Protein AF-A0A9Q0WED5-F1 (afdb_monomer)

pLDDT: mean 79.1, std 16.27, range [39.19, 96.62]

Solvent-accessible surface area (backbone atoms only — not comparable to full-atom values): 14446 Å² total; per-residue (Å²): 139,84,86,84,78,85,81,80,80,81,77,79,72,83,76,78,78,75,74,82,75,76,44,32,44,90,96,46,68,43,58,35,61,92,29,60,38,43,42,53,31,16,41,97,43,70,85,35,12,76,43,80,90,35,45,40,49,65,46,58,92,47,97,88,57,38,44,29,27,81,47,92,84,20,44,46,71,45,62,39,72,93,81,31,35,38,31,27,36,36,60,60,61,47,79,40,62,47,99,87,69,48,76,75,48,74,45,83,65,82,87,81,73,50,98,86,46,49,50,44,74,36,80,86,77,46,77,95,81,79,89,63,71,74,34,79,42,73,52,72,59,98,89,52,73,48,70,52,76,35,53,75,90,78,62,71,67,86,81,49,85,78,85,69,83,78,45,91,93,79,47,68,54,66,42,79,44,42,31,31,54,37,77,42,86,43,49,35,71,64,40,65,72,38,71,93,75,46,61,49,16,38,58,28,44,66,40,59,48,94,94,42,101,69,14,18,44,55,39,46,37,94,92,36,49,73,35,15,57,39,78,74,19,17,90

Mean predicted aligned error: 11.07 Å

Radius of gyration: 24.69 Å; Cα contacts (8 Å, |Δi|>4): 399; chains: 1; bounding box: 100×43×59 Å

Structure (mmCIF, N/CA/C/O backbone):
data_AF-A0A9Q0WED5-F1
#
_entry.id   AF-A0A9Q0WED5-F1
#
loop_
_atom_site.group_PDB
_atom_site.id
_atom_site.type_symbol
_atom_site.label_atom_id
_atom_site.label_alt_id
_atom_site.label_comp_id
_atom_site.label_asym_id
_atom_site.label_entity_id
_atom_site.label_seq_id
_atom_site.pdbx_PDB_ins_code
_atom_site.Cartn_x
_atom_site.Cartn_y
_atom_site.Cartn_z
_atom_site.occupancy
_atom_site.B_iso_or_equiv
_atom_site.auth_seq_id
_atom_site.auth_comp_id
_atom_site.auth_asym_id
_atom_site.auth_atom_id
_atom_site.pdbx_PDB_model_num
ATOM 1 N N . MET A 1 1 ? -76.166 -0.497 -14.716 1.00 39.31 1 MET A N 1
ATOM 2 C CA . MET A 1 1 ? -74.873 -1.187 -14.541 1.00 39.31 1 MET A CA 1
ATOM 3 C C . MET A 1 1 ? -73.818 -0.109 -14.313 1.00 39.31 1 MET A C 1
ATOM 5 O O . MET A 1 1 ? -73.475 0.577 -15.261 1.00 39.31 1 MET A O 1
ATOM 9 N N . TRP A 1 2 ? -73.447 0.158 -13.058 1.00 39.59 2 TRP A N 1
ATOM 10 C CA . TRP A 1 2 ? -72.454 1.181 -12.690 1.00 39.59 2 TRP A CA 1
ATOM 11 C C . TRP A 1 2 ? -71.152 0.461 -12.327 1.00 39.59 2 TRP A C 1
ATOM 13 O O . TRP A 1 2 ? -71.163 -0.400 -11.451 1.00 39.59 2 TRP A O 1
ATOM 23 N N . VAL A 1 3 ? -70.060 0.767 -13.029 1.00 46.03 3 VAL A N 1
ATOM 24 C CA . VAL A 1 3 ? -68.726 0.206 -12.771 1.00 46.03 3 VAL A CA 1
ATOM 25 C C . VAL A 1 3 ? -67.972 1.197 -11.888 1.00 46.03 3 VAL A C 1
ATOM 27 O O . VAL A 1 3 ? -67.678 2.306 -12.325 1.00 46.03 3 VAL A O 1
ATOM 30 N N . PHE A 1 4 ? -67.682 0.817 -10.644 1.00 48.34 4 PHE A N 1
ATOM 31 C CA . PHE A 1 4 ? -66.772 1.559 -9.770 1.00 48.34 4 PHE A CA 1
ATOM 32 C C . PHE A 1 4 ? -65.336 1.088 -10.034 1.00 48.34 4 PHE A C 1
ATOM 34 O O . PHE A 1 4 ? -65.029 -0.087 -9.844 1.00 48.34 4 PHE A O 1
ATOM 41 N N . LEU A 1 5 ? -64.459 1.996 -10.472 1.00 46.81 5 LEU A N 1
ATOM 42 C CA . LEU A 1 5 ? -63.016 1.761 -10.571 1.00 46.81 5 LEU A CA 1
ATOM 43 C C . LEU A 1 5 ? -62.360 2.216 -9.250 1.00 46.81 5 LEU A C 1
ATOM 45 O O . LEU A 1 5 ? -62.555 3.374 -8.871 1.00 46.81 5 LEU A O 1
ATOM 49 N N . PRO A 1 6 ? -61.600 1.371 -8.528 1.00 53.56 6 PRO A N 1
ATOM 50 C CA . PRO A 1 6 ? -60.928 1.801 -7.311 1.00 53.56 6 PRO A CA 1
ATOM 51 C C . PRO A 1 6 ? -59.692 2.619 -7.693 1.00 53.56 6 PRO A C 1
ATOM 53 O O . PRO A 1 6 ? -58.772 2.130 -8.347 1.00 53.56 6 PRO A O 1
ATOM 56 N N . MET A 1 7 ? -59.680 3.889 -7.299 1.00 54.97 7 MET A N 1
ATOM 57 C CA . MET A 1 7 ? -58.542 4.782 -7.480 1.00 54.97 7 MET A CA 1
ATOM 58 C C . MET A 1 7 ? -57.455 4.380 -6.469 1.00 54.97 7 MET A C 1
ATOM 60 O O . MET A 1 7 ? -57.518 4.745 -5.297 1.00 54.97 7 MET A O 1
ATOM 64 N N . MET A 1 8 ? -56.493 3.559 -6.904 1.00 59.59 8 MET A N 1
ATOM 65 C CA . MET A 1 8 ? -55.298 3.228 -6.123 1.00 59.59 8 MET A CA 1
ATOM 66 C C . MET A 1 8 ? -54.487 4.509 -5.894 1.00 59.59 8 MET A C 1
ATOM 68 O O . MET A 1 8 ? -53.842 5.024 -6.806 1.00 59.59 8 MET A O 1
ATOM 72 N N . LEU A 1 9 ? -54.531 5.032 -4.669 1.00 55.31 9 LEU A N 1
ATOM 73 C CA . LEU A 1 9 ? -53.616 6.067 -4.202 1.00 55.31 9 LEU A CA 1
ATOM 74 C C . LEU A 1 9 ? -52.215 5.458 -4.082 1.00 55.31 9 LEU A C 1
ATOM 76 O O . LEU A 1 9 ? -51.921 4.734 -3.133 1.00 55.31 9 LEU A O 1
ATOM 80 N N . LEU A 1 10 ? -51.354 5.755 -5.056 1.00 53.84 10 LEU A N 1
ATOM 81 C CA . LEU A 1 10 ? -49.914 5.535 -4.954 1.00 53.84 10 LEU A CA 1
ATOM 82 C C . LEU A 1 10 ? -49.360 6.457 -3.863 1.00 53.84 10 LEU A C 1
ATOM 84 O O . LEU A 1 10 ? -49.077 7.631 -4.099 1.00 53.84 10 LEU A O 1
ATOM 88 N N . SER A 1 11 ? -49.226 5.928 -2.648 1.00 53.38 11 SER A N 1
ATOM 89 C CA . SER A 1 11 ? -48.479 6.585 -1.583 1.00 53.38 11 SER A CA 1
ATOM 90 C C . SER A 1 11 ? -46.993 6.559 -1.942 1.00 53.38 11 SER A C 1
ATOM 92 O O . SER A 1 11 ? -46.333 5.531 -1.796 1.00 53.38 11 SER A O 1
ATOM 94 N N . LEU A 1 12 ? -46.472 7.688 -2.420 1.00 57.19 12 LEU A N 1
ATOM 95 C CA . LEU A 1 12 ? -45.036 7.924 -2.544 1.00 57.19 12 LEU A CA 1
ATOM 96 C C . LEU A 1 12 ? -44.457 8.027 -1.132 1.00 57.19 12 LEU A C 1
ATOM 98 O O . LEU A 1 12 ? -44.625 9.041 -0.455 1.00 57.19 12 LEU A O 1
ATOM 102 N N . TRP A 1 13 ? -43.821 6.957 -0.660 1.00 43.88 13 TRP A N 1
ATOM 103 C CA . TRP A 1 13 ? -43.020 7.032 0.555 1.00 43.88 13 TRP A CA 1
ATOM 104 C C . TRP A 1 13 ? -41.772 7.864 0.247 1.00 43.88 13 TRP A C 1
ATOM 106 O O . TRP A 1 13 ? -41.146 7.638 -0.793 1.00 43.88 13 TRP A O 1
ATOM 116 N N . PRO A 1 14 ? -41.396 8.829 1.104 1.00 55.78 14 PRO A N 1
ATOM 117 C CA . PRO A 1 14 ? -40.131 9.518 0.939 1.00 55.78 14 PRO A CA 1
ATOM 118 C C . PRO A 1 14 ? -39.019 8.482 1.103 1.00 55.78 14 PRO A C 1
ATOM 120 O O . PRO A 1 14 ? -38.867 7.892 2.172 1.00 55.78 14 PRO A O 1
ATOM 123 N N . VAL A 1 15 ? -38.249 8.244 0.043 1.00 60.53 15 VAL A N 1
ATOM 124 C CA . VAL A 1 15 ? -36.980 7.530 0.170 1.00 60.53 15 VAL A CA 1
ATOM 125 C C . VAL A 1 15 ? -36.040 8.494 0.882 1.00 60.53 15 VAL A C 1
ATOM 127 O O . VAL A 1 15 ? -35.709 9.550 0.341 1.00 60.53 15 VAL A O 1
ATOM 130 N N . ALA A 1 16 ? -35.671 8.182 2.123 1.00 60.19 16 ALA A N 1
ATOM 131 C CA . ALA A 1 16 ? -34.619 8.915 2.808 1.00 60.19 16 ALA A CA 1
ATOM 132 C C . ALA A 1 16 ? -33.333 8.761 1.985 1.00 60.19 16 ALA A C 1
ATOM 134 O O . ALA A 1 16 ? -32.884 7.643 1.739 1.00 60.19 16 ALA A O 1
ATOM 135 N N . ALA A 1 17 ? -32.762 9.874 1.528 1.00 53.38 17 ALA A N 1
ATOM 136 C CA . ALA A 1 17 ? -31.426 9.858 0.955 1.00 53.38 17 ALA A CA 1
ATOM 137 C C . ALA A 1 17 ? -30.453 9.457 2.073 1.00 53.38 17 ALA A C 1
ATOM 139 O O . ALA A 1 17 ? -30.346 10.177 3.068 1.00 53.38 17 ALA A O 1
ATOM 140 N N . SER A 1 18 ? -29.77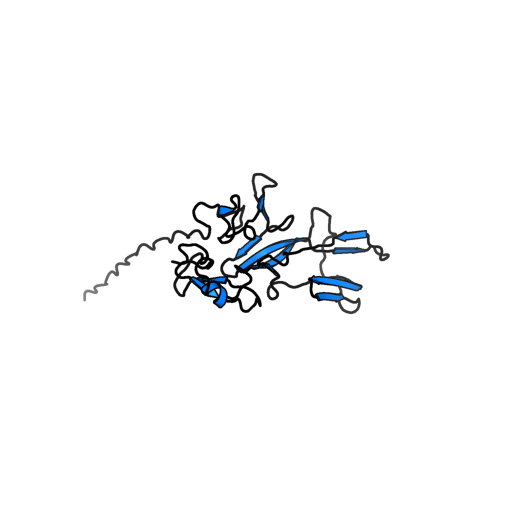8 8.310 1.947 1.00 49.31 18 SER A N 1
ATOM 141 C CA . SER A 1 18 ? -28.703 7.971 2.875 1.00 49.31 18 SER A CA 1
ATOM 142 C C . SER A 1 18 ? -27.574 8.970 2.648 1.00 49.31 18 SER A C 1
ATOM 144 O O . SER A 1 18 ? -27.002 9.052 1.561 1.00 49.31 18 SER A O 1
ATOM 146 N N . THR A 1 19 ? -27.263 9.780 3.657 1.00 49.34 19 THR A N 1
ATOM 147 C CA . THR A 1 19 ? -26.017 10.544 3.651 1.00 49.34 19 THR A CA 1
ATOM 148 C C . THR A 1 19 ? -24.882 9.531 3.574 1.00 49.34 19 THR A C 1
ATOM 150 O O . THR A 1 19 ? -24.766 8.700 4.474 1.00 49.34 19 THR A O 1
ATOM 153 N N . ALA A 1 20 ? -24.098 9.559 2.493 1.00 58.09 20 ALA A N 1
ATOM 154 C CA . ALA A 1 20 ? -22.904 8.731 2.379 1.00 58.09 20 ALA A CA 1
ATOM 155 C C . ALA A 1 20 ? -22.042 8.981 3.621 1.00 58.09 20 ALA A C 1
ATOM 157 O O . ALA A 1 20 ? -21.688 10.125 3.919 1.00 58.09 20 ALA A O 1
ATOM 158 N N . ARG A 1 21 ? -21.814 7.926 4.401 1.00 66.88 21 ARG A N 1
ATOM 159 C CA . ARG A 1 21 ? -21.026 8.012 5.620 1.00 66.88 21 ARG A CA 1
ATOM 160 C C . ARG A 1 21 ? -19.564 8.160 5.223 1.00 66.88 21 ARG A C 1
ATOM 162 O O . ARG A 1 21 ? -19.106 7.487 4.310 1.00 66.88 21 ARG A O 1
ATOM 169 N N . SER A 1 22 ? -18.857 9.049 5.906 1.00 80.12 22 SER A N 1
ATOM 170 C CA . SER A 1 22 ? -17.410 9.131 5.773 1.00 80.12 22 SER A CA 1
ATOM 171 C C . SER A 1 22 ? -16.754 7.872 6.328 1.00 80.12 22 SER A C 1
ATOM 173 O O . SER A 1 22 ? -17.036 7.475 7.462 1.00 80.12 22 SER A O 1
ATOM 175 N N . ASP A 1 23 ? -15.854 7.293 5.539 1.00 89.75 23 ASP A N 1
ATOM 176 C CA . ASP A 1 23 ? -14.979 6.202 5.965 1.00 89.75 23 ASP A CA 1
ATOM 177 C C . ASP A 1 23 ? -13.652 6.717 6.544 1.00 89.75 23 ASP A C 1
ATOM 179 O O . ASP A 1 23 ? -12.788 5.924 6.917 1.00 89.75 23 ASP A O 1
ATOM 183 N N . ALA A 1 24 ? -13.454 8.033 6.632 1.00 93.94 24 ALA A N 1
ATOM 184 C CA . ALA A 1 24 ? -12.292 8.623 7.282 1.00 93.94 24 ALA A CA 1
ATOM 185 C C . ALA A 1 24 ? -12.515 8.773 8.794 1.00 93.94 24 ALA A C 1
ATOM 187 O O . ALA A 1 24 ? -13.636 8.754 9.310 1.00 93.94 24 ALA A O 1
ATOM 188 N N . LYS A 1 25 ? -11.424 8.969 9.538 1.00 94.50 25 LYS A N 1
ATOM 189 C CA . LYS A 1 25 ? -11.508 9.302 10.963 1.00 94.50 25 LYS A CA 1
ATOM 190 C C . LYS A 1 25 ? -12.219 10.659 11.141 1.00 94.50 25 LYS A C 1
ATOM 192 O O .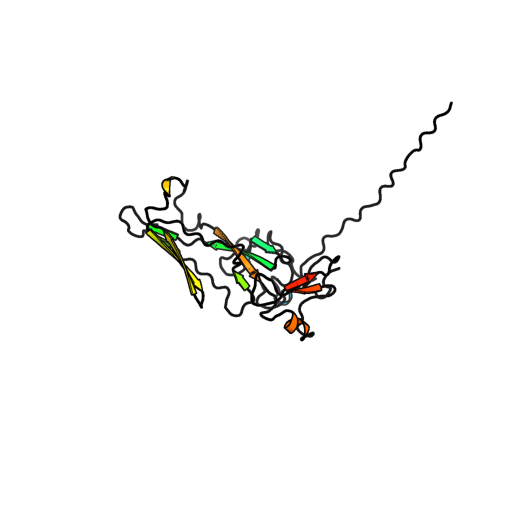 LYS A 1 25 ? -11.855 11.613 10.456 1.00 94.50 25 LYS A O 1
ATOM 197 N N . PRO A 1 26 ? -13.202 10.796 12.055 1.00 93.38 26 PRO A N 1
ATOM 198 C CA . PRO A 1 26 ? -13.929 12.053 12.231 1.00 93.38 26 PRO A CA 1
ATOM 199 C C . PRO A 1 26 ? -13.002 13.251 12.474 1.00 93.38 26 PRO A C 1
ATOM 201 O O . PRO A 1 26 ? -12.127 13.196 13.339 1.00 93.38 26 PRO A O 1
ATOM 204 N N . GLY A 1 27 ? -13.216 14.331 11.718 1.00 93.88 27 GLY A N 1
ATOM 205 C CA . GLY A 1 27 ? -12.390 15.543 11.764 1.00 93.88 27 GLY A CA 1
ATOM 206 C C . GLY A 1 27 ? -11.125 15.497 10.899 1.00 93.88 27 GLY A C 1
ATOM 207 O O . GLY A 1 27 ? -10.402 16.486 10.861 1.00 93.88 27 GLY A O 1
ATOM 208 N N . CYS A 1 28 ? -10.867 14.392 10.198 1.00 95.38 28 CYS A N 1
ATOM 209 C CA . CYS A 1 28 ? -9.724 14.240 9.304 1.00 95.38 28 CYS A CA 1
ATOM 210 C C . CYS A 1 28 ? -10.100 14.463 7.840 1.00 95.38 28 CYS A C 1
ATOM 212 O O . CYS A 1 28 ? -11.249 14.294 7.437 1.00 95.38 28 CYS A O 1
ATOM 214 N N . GLN A 1 29 ? -9.105 14.821 7.029 1.00 93.62 29 GLN A N 1
ATOM 215 C CA . GLN A 1 29 ? -9.299 14.970 5.595 1.00 93.62 29 GLN A CA 1
ATOM 216 C C . GLN A 1 29 ? -9.475 13.605 4.921 1.00 93.62 29 GLN A C 1
ATOM 218 O O . GLN A 1 29 ? -8.650 12.709 5.073 1.00 93.62 29 GLN A O 1
ATOM 223 N N . GLU A 1 30 ? -10.542 13.482 4.137 1.00 93.62 30 GLU A N 1
ATOM 224 C CA . GLU A 1 30 ? -10.996 12.205 3.566 1.00 93.62 30 GLU A CA 1
ATOM 225 C C . GLU A 1 30 ? -10.505 11.978 2.137 1.00 93.62 30 GLU A C 1
ATOM 227 O O . GLU A 1 30 ? -10.737 10.918 1.562 1.00 93.62 30 GLU A O 1
ATOM 232 N N . LYS A 1 31 ? -9.891 12.992 1.518 1.00 93.81 31 LYS A N 1
ATOM 233 C CA . LYS A 1 31 ? -9.443 12.940 0.125 1.00 93.81 31 LYS A CA 1
ATOM 234 C C . LYS A 1 31 ? -8.125 13.658 -0.081 1.00 93.81 31 LYS A C 1
ATOM 236 O O . LYS A 1 31 ? -7.874 14.702 0.515 1.00 93.81 31 LYS A O 1
ATOM 241 N N . CYS A 1 32 ? -7.332 13.140 -1.003 1.00 93.50 32 CYS A N 1
ATOM 242 C CA . CYS A 1 32 ? -6.196 13.837 -1.584 1.00 93.50 32 CYS A CA 1
ATOM 243 C C . CYS A 1 32 ? -6.370 13.813 -3.103 1.00 93.50 32 CYS A C 1
ATOM 245 O O . CYS A 1 32 ? -6.351 12.748 -3.723 1.00 93.50 32 CYS A O 1
ATOM 247 N N . GLY A 1 33 ? -6.653 14.978 -3.687 1.00 91.06 33 GLY A N 1
ATOM 248 C CA . GLY A 1 33 ? -7.051 15.078 -5.088 1.00 91.06 33 GLY A CA 1
ATOM 249 C C . GLY A 1 33 ? -8.325 14.270 -5.345 1.00 91.06 33 GLY A C 1
ATOM 250 O O . GLY A 1 33 ? -9.359 14.503 -4.717 1.00 91.06 33 GLY A O 1
ATOM 251 N N . ASN A 1 34 ? -8.233 13.288 -6.240 1.00 90.81 34 ASN A N 1
ATOM 252 C CA . ASN A 1 34 ? -9.358 12.425 -6.617 1.00 90.81 34 ASN A CA 1
ATOM 253 C C . ASN A 1 34 ? -9.431 11.115 -5.818 1.00 90.81 34 ASN A C 1
ATOM 255 O O . ASN A 1 34 ? -10.354 10.326 -6.025 1.00 90.81 34 ASN A O 1
ATOM 259 N N . VAL A 1 35 ? -8.481 10.874 -4.915 1.00 93.31 35 VAL A N 1
ATOM 260 C CA . VAL A 1 35 ? -8.368 9.612 -4.180 1.00 93.31 35 VAL A CA 1
ATOM 261 C C . VAL A 1 35 ? -8.999 9.762 -2.806 1.00 93.31 35 VAL A C 1
ATOM 263 O O . VAL A 1 35 ? -8.704 10.715 -2.083 1.00 93.31 35 VAL A O 1
ATOM 266 N N . SER A 1 36 ? -9.869 8.817 -2.451 1.00 95.44 36 SER A N 1
ATOM 267 C CA . SER A 1 36 ? -10.447 8.736 -1.107 1.00 95.44 36 SER A CA 1
ATOM 268 C C . SER A 1 36 ? -9.469 8.050 -0.155 1.00 95.44 36 SER A C 1
ATOM 270 O O . SER A 1 36 ? -8.842 7.057 -0.516 1.00 95.44 36 SER A O 1
ATOM 272 N N . VAL A 1 37 ? -9.343 8.594 1.052 1.00 96.56 37 VAL A N 1
ATOM 273 C CA . VAL A 1 37 ? -8.429 8.157 2.109 1.00 96.56 37 VAL A CA 1
ATOM 274 C C . VAL A 1 37 ? -9.268 7.682 3.301 1.00 96.56 37 VAL A C 1
ATOM 276 O O . VAL A 1 37 ? -9.599 8.484 4.177 1.00 96.56 37 VAL A O 1
ATOM 279 N N . PRO A 1 38 ? -9.674 6.399 3.322 1.00 96.06 38 PRO A N 1
ATOM 280 C CA . PRO A 1 38 ? -10.388 5.827 4.455 1.00 96.06 38 PRO A CA 1
ATOM 281 C C . PRO A 1 38 ? -9.426 5.537 5.613 1.00 96.06 38 PRO A C 1
ATOM 283 O O . PRO A 1 38 ? -8.247 5.241 5.406 1.00 96.06 38 PRO A O 1
ATOM 286 N N . TYR A 1 39 ? -9.939 5.532 6.841 1.00 95.75 39 TYR A N 1
ATOM 287 C CA . TYR A 1 39 ? -9.206 4.974 7.979 1.00 95.75 39 TYR A CA 1
ATOM 288 C C . TYR A 1 39 ? -8.953 3.465 7.721 1.00 95.75 39 TYR A C 1
ATOM 290 O O . TYR A 1 39 ? -9.829 2.809 7.162 1.00 95.75 39 TYR A O 1
ATOM 298 N N . PRO A 1 40 ? -7.789 2.865 8.033 1.00 95.50 40 PRO A N 1
ATOM 299 C CA . PRO A 1 40 ? -6.732 3.311 8.943 1.00 95.50 40 PRO A CA 1
ATOM 300 C C . PRO A 1 40 ? -5.740 4.321 8.361 1.00 95.50 40 PRO A C 1
ATOM 302 O O . PRO A 1 40 ? -4.869 4.788 9.101 1.00 95.50 40 PRO A O 1
ATOM 305 N N . PHE A 1 41 ? -5.847 4.657 7.074 1.00 96.62 41 PHE A N 1
ATOM 306 C CA . PHE A 1 41 ? -4.979 5.646 6.447 1.00 96.62 41 PHE A CA 1
ATOM 307 C C . PHE A 1 41 ? -5.325 7.061 6.901 1.00 96.62 41 PHE A C 1
ATOM 309 O O . PHE A 1 41 ? -6.469 7.382 7.224 1.00 96.62 41 PHE A O 1
ATOM 316 N N . GLY A 1 42 ? -4.310 7.918 6.919 1.00 95.88 42 GLY A N 1
ATOM 317 C CA . GLY A 1 42 ? -4.464 9.329 7.241 1.00 95.88 42 GLY A CA 1
ATOM 318 C C . GLY A 1 42 ? -3.443 10.181 6.507 1.00 95.88 42 GLY A C 1
ATOM 319 O O . GLY A 1 42 ? -2.367 9.710 6.150 1.00 95.88 42 GLY A O 1
ATOM 320 N N . ILE A 1 43 ? -3.796 11.443 6.288 1.00 95.62 43 ILE A N 1
ATOM 321 C CA . ILE A 1 43 ? -2.965 12.455 5.629 1.00 95.62 43 ILE A CA 1
ATOM 322 C C . ILE A 1 43 ? -2.959 13.734 6.464 1.00 95.62 43 ILE A C 1
ATOM 324 O O . ILE A 1 43 ? -3.857 13.939 7.281 1.00 95.62 43 ILE A O 1
ATOM 328 N N . LEU A 1 44 ? -1.978 14.605 6.210 1.00 92.56 44 LEU A N 1
ATOM 329 C C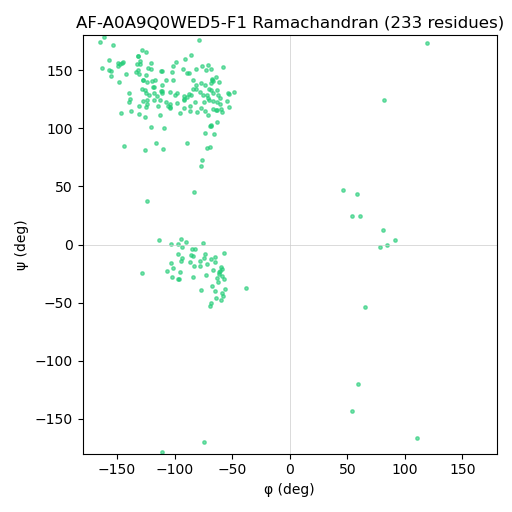A . LEU A 1 44 ? -1.775 15.925 6.833 1.00 92.56 44 LEU A CA 1
ATOM 330 C C . LEU A 1 44 ? -1.446 15.887 8.332 1.00 92.56 44 LEU A C 1
ATOM 332 O O . LEU A 1 44 ? -0.419 16.421 8.744 1.00 92.56 44 LEU A O 1
ATOM 336 N N . GLU A 1 45 ? -2.270 15.225 9.139 1.00 94.75 45 GLU A N 1
ATOM 337 C CA . GLU A 1 45 ? -2.073 15.061 10.574 1.00 94.75 45 GLU A CA 1
ATOM 338 C C . GLU A 1 45 ? -1.784 13.593 10.920 1.00 94.75 45 GLU A C 1
ATOM 340 O O . GLU A 1 45 ? -2.616 12.727 10.640 1.00 94.75 45 GLU A O 1
ATOM 345 N N . PRO A 1 46 ? -0.666 13.274 11.601 1.00 94.44 46 PRO A N 1
ATOM 346 C CA . PRO A 1 46 ? -0.351 11.896 11.990 1.00 94.44 46 PRO A CA 1
ATOM 347 C C . PRO A 1 46 ? -1.443 11.231 12.838 1.00 94.44 46 PRO A C 1
ATOM 349 O O . PRO A 1 46 ? -1.663 10.030 12.743 1.00 94.44 46 PRO A O 1
ATOM 352 N N . SER A 1 47 ? -2.189 12.021 13.623 1.00 95.50 47 SER A N 1
ATOM 353 C CA . SER A 1 47 ? -3.296 11.521 14.449 1.00 95.50 47 SER A CA 1
ATOM 354 C C . SER A 1 47 ? -4.505 11.026 13.639 1.00 95.50 47 SER A C 1
ATOM 356 O O . SER A 1 47 ? -5.408 10.398 14.202 1.00 95.50 47 SER A O 1
ATOM 358 N N . CYS A 1 48 ? -4.552 11.325 12.338 1.00 96.31 48 CYS A N 1
ATOM 359 C CA . CYS A 1 48 ? -5.587 10.858 11.423 1.00 96.31 48 CYS A CA 1
ATOM 360 C C . CYS A 1 48 ? -5.326 9.453 10.886 1.00 96.31 48 CYS A C 1
ATOM 362 O O . CYS A 1 48 ? -6.269 8.807 10.438 1.00 96.31 48 CYS A O 1
ATOM 364 N N . ALA A 1 49 ? -4.088 8.969 10.971 1.00 96.06 49 ALA A N 1
ATOM 365 C CA . ALA A 1 49 ? -3.746 7.589 10.668 1.00 96.06 49 ALA A CA 1
ATOM 366 C C . ALA A 1 49 ? -3.828 6.723 11.933 1.00 96.06 49 ALA A C 1
ATOM 368 O O . ALA A 1 49 ? -3.768 7.213 13.062 1.00 96.06 49 ALA A O 1
ATOM 369 N N . MET A 1 50 ? -3.963 5.412 11.754 1.00 93.94 50 MET A N 1
ATOM 370 C CA . MET A 1 50 ? -3.908 4.452 12.859 1.00 93.94 50 MET A CA 1
ATOM 371 C C . MET A 1 50 ? -2.528 4.420 13.525 1.00 93.94 50 MET A C 1
ATOM 373 O O . MET A 1 50 ? -2.428 4.321 14.746 1.00 93.94 50 MET A O 1
ATOM 377 N N . ASN A 1 51 ? -1.474 4.500 12.718 1.00 92.50 51 ASN A N 1
ATOM 378 C CA . ASN A 1 51 ? -0.081 4.590 13.138 1.00 92.50 51 ASN A CA 1
ATOM 379 C C . ASN A 1 51 ? 0.768 5.133 11.973 1.00 92.50 51 ASN A C 1
ATOM 381 O O . ASN A 1 51 ? 0.258 5.345 10.869 1.00 92.50 51 ASN A O 1
ATOM 385 N N . ASP A 1 52 ? 2.069 5.305 12.205 1.00 92.12 52 ASP A N 1
ATOM 386 C CA . ASP A 1 52 ? 3.003 5.881 11.230 1.00 92.12 52 ASP A CA 1
ATOM 387 C C . ASP A 1 52 ? 3.113 5.088 9.913 1.00 92.12 52 ASP A C 1
ATOM 389 O O . ASP A 1 52 ? 3.482 5.663 8.892 1.00 92.12 52 ASP A O 1
ATOM 393 N N . TYR A 1 53 ? 2.780 3.790 9.887 1.00 91.38 53 TYR A N 1
ATOM 394 C CA . TYR A 1 53 ? 2.785 3.004 8.645 1.00 91.38 53 TYR A CA 1
ATOM 395 C C . TYR A 1 53 ? 1.619 3.352 7.718 1.00 91.38 53 TYR A C 1
ATOM 397 O O . TYR A 1 53 ? 1.742 3.186 6.508 1.00 91.38 53 TYR A O 1
ATOM 405 N N . PHE A 1 54 ? 0.509 3.835 8.277 1.00 94.38 54 PHE A N 1
ATOM 406 C CA . PHE A 1 54 ? -0.691 4.230 7.539 1.00 94.38 54 PHE A CA 1
ATOM 407 C C . PHE A 1 54 ? -0.756 5.740 7.266 1.00 94.38 54 PHE A C 1
ATOM 409 O O . PHE A 1 54 ? -1.715 6.222 6.660 1.00 94.38 54 PHE A O 1
ATOM 416 N N . PHE A 1 55 ? 0.248 6.500 7.709 1.00 94.94 55 PHE A N 1
ATOM 417 C CA . PHE A 1 55 ? 0.342 7.922 7.418 1.00 94.94 55 PHE A CA 1
ATOM 418 C C . PHE A 1 55 ? 0.919 8.139 6.016 1.00 94.94 55 PHE A C 1
ATOM 420 O O . PHE A 1 55 ? 2.074 7.814 5.740 1.00 94.94 55 PHE A O 1
ATOM 427 N N . LEU A 1 56 ? 0.093 8.677 5.123 1.00 94.75 56 LEU A N 1
ATOM 428 C CA . LEU A 1 56 ? 0.417 8.898 3.719 1.00 94.75 56 LEU A CA 1
ATOM 429 C C . LEU A 1 56 ? 0.771 10.361 3.466 1.00 94.75 56 LEU A C 1
ATOM 431 O O . LEU A 1 56 ? 0.298 11.273 4.151 1.00 94.75 56 LEU A O 1
ATOM 435 N N . ASN A 1 57 ? 1.578 10.594 2.434 1.00 92.94 57 ASN A N 1
ATOM 436 C CA . ASN A 1 57 ? 1.908 11.947 2.018 1.00 92.94 57 ASN A CA 1
ATOM 437 C C . ASN A 1 57 ? 0.920 12.415 0.947 1.00 92.94 57 ASN A C 1
ATOM 439 O O . ASN A 1 57 ? 0.771 11.769 -0.085 1.00 92.94 57 ASN A O 1
ATOM 443 N N . CYS A 1 58 ? 0.273 13.549 1.186 1.00 92.75 58 CYS A N 1
ATOM 444 C CA . CYS A 1 58 ? -0.523 14.250 0.190 1.00 92.75 58 CYS A CA 1
ATOM 445 C C . CYS A 1 58 ? 0.249 15.516 -0.181 1.00 92.75 58 CYS A C 1
ATOM 447 O O . CYS A 1 58 ? 0.258 16.472 0.595 1.00 92.75 58 CYS A O 1
ATOM 449 N N . ASN A 1 59 ? 0.953 15.495 -1.314 1.00 83.12 59 ASN A N 1
ATOM 450 C CA . ASN A 1 59 ? 1.835 16.588 -1.719 1.00 83.12 59 ASN A CA 1
ATOM 451 C C . ASN A 1 59 ? 1.353 17.227 -3.025 1.00 83.12 59 ASN A C 1
ATOM 453 O O . ASN A 1 59 ? 0.909 16.537 -3.939 1.00 83.12 59 ASN A O 1
ATOM 457 N N . SER A 1 60 ? 1.466 18.549 -3.119 1.00 69.00 60 SER A N 1
ATOM 458 C CA . SER A 1 60 ? 1.119 19.322 -4.313 1.00 69.00 60 SER A CA 1
ATOM 459 C C . SER A 1 60 ? 2.400 19.732 -5.030 1.00 69.00 60 SER A C 1
ATOM 461 O O . SER A 1 60 ? 3.199 20.485 -4.477 1.00 69.00 60 SER A O 1
ATOM 463 N N . THR A 1 61 ? 2.603 19.270 -6.262 1.00 60.91 61 THR A N 1
ATOM 464 C CA . THR A 1 61 ? 3.609 19.845 -7.177 1.00 60.91 61 THR A CA 1
ATOM 465 C C . THR A 1 61 ? 3.062 21.068 -7.920 1.00 60.91 61 THR A C 1
ATOM 467 O O . THR A 1 61 ? 3.820 21.991 -8.197 1.00 60.91 61 THR A O 1
ATOM 470 N N . ASP A 1 62 ? 1.743 21.120 -8.132 1.00 64.12 62 ASP A N 1
ATOM 471 C CA . ASP A 1 62 ? 0.963 22.296 -8.526 1.00 64.12 62 ASP A CA 1
ATOM 472 C C . ASP A 1 62 ? -0.180 22.469 -7.515 1.00 64.12 62 ASP A C 1
ATOM 474 O O . ASP A 1 62 ? -0.877 21.500 -7.212 1.00 64.12 62 ASP A O 1
ATOM 478 N N . GLU A 1 63 ? -0.424 23.679 -6.996 1.00 58.44 63 GLU A N 1
ATOM 479 C CA . GLU A 1 63 ? -1.454 23.971 -5.965 1.00 58.44 63 GLU A CA 1
ATOM 480 C C . GLU A 1 63 ? -2.897 23.571 -6.360 1.00 58.44 63 GLU A C 1
ATOM 482 O O . GLU A 1 63 ? -3.814 23.642 -5.545 1.00 58.44 63 GLU A O 1
ATOM 487 N N . SER A 1 64 ? -3.120 23.148 -7.609 1.00 65.81 64 SER A N 1
ATOM 488 C CA . SER A 1 64 ? -4.437 22.799 -8.151 1.00 65.81 64 SER A CA 1
ATOM 489 C C . SER A 1 64 ? -4.789 21.307 -8.088 1.00 65.81 64 SER A C 1
ATOM 491 O O . SER A 1 64 ? -5.974 20.982 -8.095 1.00 65.81 64 SER A O 1
ATOM 493 N N . HIS A 1 65 ? -3.805 20.403 -8.019 1.00 74.50 65 HIS A N 1
ATOM 494 C CA . HIS A 1 65 ? -4.043 18.954 -8.074 1.00 74.50 65 HIS A CA 1
ATOM 495 C C . HIS A 1 65 ? -3.061 18.212 -7.155 1.00 74.50 65 HIS A C 1
ATOM 497 O O . HIS A 1 65 ? -2.007 17.772 -7.614 1.00 74.50 65 HIS A O 1
ATOM 503 N N . PRO A 1 66 ? -3.371 18.086 -5.852 1.00 86.88 66 PRO A N 1
ATOM 504 C CA . PRO A 1 66 ? -2.521 17.342 -4.936 1.00 86.88 66 PRO A CA 1
ATOM 505 C C . PRO A 1 66 ? -2.532 15.848 -5.276 1.00 86.88 66 PRO A C 1
ATOM 507 O O . PRO A 1 66 ? -3.572 15.284 -5.629 1.00 86.88 66 PRO A O 1
ATOM 510 N N . GLU A 1 67 ? -1.373 15.215 -5.132 1.00 89.75 67 GLU A N 1
ATOM 511 C CA . GLU A 1 67 ? -1.158 13.802 -5.417 1.00 89.75 67 GLU A CA 1
ATOM 512 C C . GLU A 1 67 ? -0.914 13.033 -4.114 1.00 89.75 67 GLU A C 1
ATOM 514 O O . GLU A 1 67 ? -0.137 13.450 -3.246 1.00 89.75 67 GLU A O 1
ATOM 519 N N . LEU A 1 68 ? -1.612 11.907 -3.967 1.00 94.00 68 LEU A N 1
ATOM 520 C CA . LEU A 1 68 ? -1.444 11.009 -2.834 1.00 94.00 68 LEU A CA 1
ATOM 521 C C . LEU A 1 68 ? -0.295 10.051 -3.125 1.00 94.00 68 LEU A C 1
ATOM 523 O O . LEU A 1 68 ? -0.297 9.393 -4.159 1.00 94.00 68 LEU A O 1
ATOM 527 N N . LEU A 1 69 ? 0.662 9.937 -2.212 1.00 92.00 69 LEU A N 1
ATOM 528 C CA . LEU A 1 69 ? 1.883 9.163 -2.410 1.00 92.00 69 LEU A CA 1
ATOM 529 C C . LEU A 1 69 ? 2.023 8.091 -1.326 1.00 92.00 69 LEU A C 1
ATOM 531 O O . LEU A 1 69 ? 1.981 8.390 -0.129 1.00 92.00 69 LEU A O 1
ATOM 535 N N . PHE A 1 70 ? 2.254 6.848 -1.751 1.00 90.94 70 PHE A N 1
ATOM 536 C CA . PHE A 1 70 ? 2.602 5.736 -0.857 1.00 90.94 70 PHE A CA 1
ATOM 537 C C . PHE A 1 70 ? 4.069 5.818 -0.418 1.00 90.94 70 PHE A C 1
ATOM 539 O O . PHE A 1 70 ? 4.430 5.552 0.728 1.00 90.94 70 PHE A O 1
ATOM 546 N N . ALA A 1 71 ? 4.924 6.214 -1.356 1.00 86.81 71 ALA A N 1
ATOM 547 C CA . ALA A 1 71 ? 6.346 6.470 -1.189 1.00 86.81 71 ALA A CA 1
ATOM 548 C C . ALA A 1 71 ? 6.785 7.495 -2.257 1.00 86.81 71 ALA A C 1
ATOM 550 O O . ALA A 1 71 ? 5.993 7.816 -3.151 1.00 86.81 71 ALA A O 1
ATOM 551 N N . PRO A 1 72 ? 8.020 8.029 -2.206 1.00 83.75 72 PRO A N 1
ATOM 552 C CA . PRO A 1 72 ? 8.524 8.893 -3.271 1.00 83.75 72 PRO A CA 1
ATOM 553 C C . PRO A 1 72 ? 8.388 8.220 -4.646 1.00 83.75 72 PRO A C 1
ATOM 555 O O . PRO A 1 72 ? 8.812 7.077 -4.808 1.00 83.75 72 PRO A O 1
ATOM 558 N N . ASN A 1 73 ? 7.803 8.930 -5.616 1.00 80.88 73 ASN A N 1
ATOM 559 C CA . ASN A 1 73 ? 7.509 8.448 -6.977 1.00 80.88 73 ASN A CA 1
ATOM 560 C C . ASN A 1 73 ? 6.552 7.240 -7.054 1.00 80.88 73 ASN A C 1
ATOM 562 O O . ASN A 1 73 ? 6.597 6.490 -8.024 1.00 80.88 73 ASN A O 1
ATOM 566 N N . MET A 1 74 ? 5.702 7.034 -6.043 1.00 87.50 74 MET A N 1
ATOM 567 C CA . MET A 1 74 ? 4.665 5.996 -6.058 1.00 87.50 74 MET A CA 1
ATOM 568 C C . MET A 1 74 ? 3.295 6.615 -5.778 1.00 87.50 74 MET A C 1
ATOM 570 O O . MET A 1 74 ? 2.843 6.607 -4.623 1.00 87.50 74 MET A O 1
ATOM 574 N N . PRO A 1 75 ? 2.654 7.203 -6.800 1.00 90.75 75 PRO A N 1
ATOM 575 C CA . PRO A 1 75 ? 1.334 7.779 -6.642 1.00 90.75 75 PRO A CA 1
ATOM 576 C C . PRO A 1 75 ? 0.292 6.700 -6.400 1.00 90.75 75 PRO A C 1
ATOM 578 O O . PRO A 1 75 ? 0.321 5.634 -7.008 1.00 90.75 75 PRO A O 1
ATOM 581 N N . ILE A 1 76 ? -0.633 6.974 -5.492 1.00 93.69 76 ILE A N 1
ATOM 582 C CA . ILE A 1 76 ? -1.750 6.092 -5.186 1.00 93.69 76 ILE A CA 1
ATOM 583 C C . ILE A 1 76 ? -2.898 6.457 -6.112 1.00 93.69 76 ILE A C 1
ATOM 585 O O . ILE A 1 76 ? -3.319 7.610 -6.150 1.00 93.69 76 ILE A O 1
ATOM 589 N N . SER A 1 77 ? -3.435 5.470 -6.823 1.00 93.12 77 SER A N 1
ATOM 590 C CA . SER A 1 77 ? -4.623 5.637 -7.666 1.00 93.12 77 SER A CA 1
ATOM 591 C C . SER A 1 77 ? -5.900 5.187 -6.954 1.00 93.12 77 SER A C 1
ATOM 593 O O . SER A 1 77 ? -6.977 5.736 -7.197 1.00 93.12 77 SER A O 1
ATOM 595 N N . ASN A 1 78 ? -5.795 4.215 -6.042 1.00 95.44 78 ASN A N 1
ATOM 596 C CA . ASN A 1 78 ? -6.936 3.685 -5.305 1.00 95.44 78 ASN A CA 1
ATOM 597 C C . ASN A 1 78 ? -6.535 3.063 -3.959 1.00 95.44 78 ASN A C 1
ATOM 599 O O . ASN A 1 78 ? -5.487 2.428 -3.846 1.00 95.44 78 ASN A O 1
ATOM 603 N N . ILE A 1 79 ? -7.407 3.212 -2.961 1.00 96.19 79 ILE A N 1
ATOM 604 C CA . ILE A 1 79 ? -7.346 2.503 -1.680 1.00 96.19 79 ILE A CA 1
ATOM 605 C C . ILE A 1 79 ? -8.686 1.793 -1.499 1.00 96.19 79 ILE A C 1
ATOM 607 O O . ILE A 1 79 ? -9.733 2.443 -1.527 1.00 96.19 79 ILE A O 1
ATOM 611 N N . SER A 1 80 ? -8.648 0.479 -1.294 1.00 93.62 80 SER A N 1
ATOM 612 C CA . SER A 1 80 ? -9.815 -0.339 -0.974 1.00 93.62 80 SER A CA 1
ATOM 613 C C . SER A 1 80 ? -9.686 -0.857 0.449 1.00 93.62 80 SER A C 1
ATOM 615 O O . SER A 1 80 ? -8.816 -1.675 0.754 1.00 93.62 80 SER A O 1
ATOM 617 N N . GLU A 1 81 ? -10.543 -0.356 1.335 1.00 91.88 81 GLU A N 1
ATOM 618 C CA . GLU A 1 81 ? -10.600 -0.813 2.722 1.00 91.88 81 GLU A CA 1
ATOM 619 C C . GLU A 1 81 ? -11.122 -2.252 2.792 1.00 91.88 81 GLU A C 1
ATOM 621 O O . GLU A 1 81 ? -10.444 -3.121 3.336 1.00 91.88 81 GLU A O 1
ATOM 626 N N . LEU A 1 82 ? -12.248 -2.511 2.122 1.00 88.38 82 LEU A N 1
ATOM 627 C CA . LEU A 1 82 ? -12.902 -3.816 2.079 1.00 88.38 82 LEU A CA 1
ATOM 628 C C . LEU A 1 82 ? -11.990 -4.926 1.537 1.00 88.38 82 LEU A C 1
ATOM 630 O O . LEU A 1 82 ? -11.946 -6.026 2.084 1.00 88.38 82 LEU A O 1
ATOM 634 N N . GLU A 1 83 ? -11.264 -4.651 0.451 1.00 90.00 83 GLU A N 1
ATOM 635 C CA . GLU A 1 83 ? -10.331 -5.627 -0.125 1.00 90.00 83 GLU A CA 1
ATOM 636 C C . GLU A 1 83 ? -8.962 -5.611 0.563 1.00 90.00 83 GLU A C 1
ATOM 638 O O . GLU A 1 83 ? -8.135 -6.486 0.304 1.00 90.00 83 GLU A O 1
ATOM 643 N N . GLY A 1 84 ? -8.703 -4.623 1.423 1.00 91.62 84 GLY A N 1
ATOM 644 C CA . GLY A 1 84 ? -7.412 -4.397 2.059 1.00 91.62 84 GLY A CA 1
ATOM 645 C C . GLY A 1 84 ? -6.281 -4.175 1.053 1.00 91.62 84 GLY A C 1
ATOM 646 O O . GLY A 1 84 ? -5.199 -4.745 1.206 1.00 91.62 84 GLY A O 1
ATOM 647 N N . THR A 1 85 ? -6.522 -3.372 0.015 1.00 94.25 85 THR A N 1
ATOM 648 C CA . THR A 1 85 ? -5.548 -3.099 -1.051 1.00 94.25 85 THR A CA 1
ATOM 649 C C . THR A 1 85 ? -5.251 -1.608 -1.217 1.00 94.25 85 THR A C 1
ATOM 651 O O . THR A 1 85 ? -6.075 -0.739 -0.931 1.00 94.25 85 THR A O 1
ATOM 654 N N . VAL A 1 86 ? -4.044 -1.309 -1.689 1.00 95.75 86 VAL A N 1
ATOM 655 C CA . VAL A 1 86 ? -3.585 -0.001 -2.161 1.00 95.75 86 VAL A CA 1
ATOM 656 C C . VAL A 1 86 ? -2.997 -0.210 -3.550 1.00 95.75 86 VAL A C 1
ATOM 658 O O . VAL A 1 86 ? -2.087 -1.016 -3.722 1.00 95.75 86 VAL A O 1
ATOM 661 N N . THR A 1 87 ? -3.503 0.509 -4.544 1.00 95.25 87 THR A N 1
ATOM 662 C CA . THR A 1 87 ? -2.970 0.467 -5.910 1.00 95.25 87 THR A CA 1
ATOM 663 C C . THR A 1 87 ? -2.037 1.649 -6.113 1.00 95.25 87 THR A C 1
ATOM 665 O O . THR A 1 87 ? -2.450 2.799 -5.935 1.00 95.25 87 THR A O 1
ATOM 668 N N . VAL A 1 88 ? -0.782 1.361 -6.455 1.00 92.94 88 VAL A N 1
ATOM 669 C CA . VAL A 1 88 ? 0.264 2.369 -6.650 1.00 92.94 88 VAL A CA 1
ATOM 670 C C . VAL A 1 88 ? 0.815 2.322 -8.066 1.00 92.94 88 VAL A C 1
ATOM 672 O O . VAL A 1 88 ? 1.036 1.242 -8.607 1.00 92.94 88 VAL A O 1
ATOM 675 N N . GLY A 1 89 ? 1.090 3.487 -8.638 1.00 88.69 89 GLY A N 1
ATOM 676 C CA . GLY A 1 89 ? 1.841 3.606 -9.878 1.00 88.69 89 GLY A CA 1
ATOM 677 C C . GLY A 1 89 ? 3.336 3.411 -9.630 1.00 88.69 89 GLY A C 1
ATOM 678 O O . GLY A 1 89 ? 3.886 3.924 -8.654 1.00 88.69 89 GLY A O 1
ATOM 679 N N . ILE A 1 90 ? 4.001 2.689 -10.524 1.00 85.81 90 ILE A N 1
ATOM 680 C CA . ILE A 1 90 ? 5.460 2.588 -10.591 1.00 85.81 90 ILE A CA 1
ATOM 681 C C . ILE A 1 90 ? 5.936 2.789 -12.024 1.00 85.81 90 ILE A C 1
ATOM 683 O O . ILE A 1 90 ? 5.223 2.474 -12.976 1.00 85.81 90 ILE A O 1
ATOM 687 N N . ASP A 1 91 ? 7.181 3.218 -12.179 1.00 82.88 91 ASP A N 1
ATOM 688 C CA . ASP A 1 91 ? 7.832 3.260 -13.482 1.00 82.88 91 ASP A CA 1
ATOM 689 C C . ASP A 1 91 ? 8.300 1.858 -13.896 1.00 82.88 91 ASP A C 1
ATOM 691 O O . ASP A 1 91 ? 8.960 1.149 -13.129 1.00 82.88 91 ASP A O 1
ATOM 695 N N . ALA A 1 92 ? 7.985 1.438 -15.123 1.00 79.19 92 ALA A N 1
ATOM 696 C CA . ALA A 1 92 ? 8.467 0.165 -15.645 1.00 79.19 92 ALA A CA 1
ATOM 697 C C . ALA A 1 92 ? 9.987 0.191 -15.878 1.00 79.19 92 ALA A C 1
ATOM 699 O O . ALA A 1 92 ? 10.523 1.094 -16.524 1.00 79.19 92 ALA A O 1
ATOM 700 N N . ALA A 1 93 ? 10.676 -0.853 -15.413 1.00 78.56 93 ALA A N 1
ATOM 701 C CA . ALA A 1 93 ? 12.086 -1.068 -15.720 1.00 78.56 93 ALA A CA 1
ATOM 702 C C . ALA A 1 93 ? 12.283 -1.364 -17.217 1.00 78.56 93 ALA A C 1
ATOM 704 O O . ALA A 1 93 ? 11.503 -2.105 -17.819 1.00 78.56 93 ALA A O 1
ATOM 705 N N . PHE A 1 94 ? 13.348 -0.831 -17.818 1.00 77.88 94 PHE A N 1
ATOM 706 C CA . PHE A 1 94 ? 13.671 -1.073 -19.224 1.00 77.88 94 PHE A CA 1
ATOM 707 C C . PHE A 1 94 ? 15.178 -1.119 -19.484 1.00 77.88 94 PHE A C 1
ATOM 709 O O . PHE A 1 94 ? 15.980 -0.533 -18.761 1.00 77.88 94 PHE A O 1
ATOM 716 N N . SER A 1 95 ? 15.558 -1.791 -20.571 1.00 78.44 95 SER A N 1
ATOM 717 C CA . SER A 1 95 ? 16.905 -1.752 -21.140 1.00 78.44 95 SER A CA 1
ATOM 718 C C . SER A 1 95 ? 16.796 -1.712 -22.662 1.00 78.44 95 SER A C 1
ATOM 720 O O . SER A 1 95 ? 16.158 -2.571 -23.273 1.00 78.44 95 SER A O 1
ATOM 722 N N . CYS A 1 96 ? 17.381 -0.690 -23.276 1.00 77.81 96 CYS A N 1
ATOM 723 C CA . CYS A 1 96 ? 17.304 -0.415 -24.706 1.00 77.81 96 CYS A CA 1
ATOM 724 C C . CYS A 1 96 ? 18.665 -0.654 -25.361 1.00 77.81 96 CYS A C 1
ATOM 726 O O . CYS A 1 96 ? 19.691 -0.200 -24.853 1.00 77.81 96 CYS A O 1
ATOM 728 N N . TYR A 1 97 ? 18.669 -1.293 -26.532 1.00 77.56 97 TYR A N 1
ATOM 729 C CA . TYR A 1 97 ? 19.880 -1.624 -27.286 1.00 77.56 97 TYR A CA 1
ATOM 730 C C . TYR A 1 97 ? 19.808 -1.076 -28.715 1.00 77.56 97 TYR A C 1
ATOM 732 O O . TYR A 1 97 ? 18.743 -1.044 -29.335 1.00 77.56 97 TYR A O 1
ATOM 740 N N . ASN A 1 98 ? 20.950 -0.671 -29.273 1.00 81.12 98 ASN A N 1
ATOM 741 C CA . ASN A 1 98 ? 21.049 -0.325 -30.690 1.00 81.12 98 ASN A CA 1
ATOM 742 C C . ASN A 1 98 ? 21.136 -1.582 -31.584 1.00 81.12 98 ASN A C 1
ATOM 744 O O . ASN A 1 98 ? 21.259 -2.710 -31.112 1.00 81.12 98 ASN A O 1
ATOM 748 N N . LYS A 1 99 ? 21.143 -1.389 -32.912 1.00 80.50 99 LYS A N 1
ATOM 749 C CA . LYS A 1 99 ? 21.237 -2.489 -33.896 1.00 80.50 99 LYS A CA 1
ATOM 750 C C . LYS A 1 99 ? 22.510 -3.339 -33.781 1.00 80.50 99 LYS A C 1
ATOM 752 O O . LYS A 1 99 ? 22.537 -4.444 -34.308 1.00 80.50 99 LYS A O 1
ATOM 757 N N . THR A 1 100 ? 23.560 -2.823 -33.142 1.00 85.75 100 THR A N 1
ATOM 758 C CA . THR A 1 100 ? 24.823 -3.540 -32.920 1.00 85.75 100 THR A CA 1
ATOM 759 C C . THR A 1 100 ? 24.872 -4.241 -31.556 1.00 85.75 100 THR A C 1
ATOM 761 O O . THR A 1 100 ? 25.912 -4.792 -31.215 1.00 85.75 100 THR A O 1
ATOM 764 N N . GLY A 1 101 ? 23.784 -4.219 -30.773 1.00 77.38 101 GLY A N 1
ATOM 765 C CA . GLY A 1 101 ? 23.695 -4.868 -29.459 1.00 77.38 101 GLY A CA 1
ATOM 766 C C . GLY A 1 101 ? 24.309 -4.073 -28.302 1.00 77.38 101 GLY A C 1
ATOM 767 O O . GLY A 1 101 ? 24.494 -4.616 -27.219 1.00 77.38 101 GLY A O 1
ATOM 768 N N . ILE A 1 102 ? 24.633 -2.795 -28.503 1.00 83.44 102 ILE A N 1
ATOM 769 C CA . ILE A 1 102 ? 25.162 -1.921 -27.448 1.00 83.44 102 ILE A CA 1
ATOM 770 C C . ILE A 1 102 ? 23.984 -1.281 -26.717 1.00 83.44 102 ILE A C 1
ATOM 772 O O . ILE A 1 102 ? 23.105 -0.705 -27.363 1.00 83.44 102 ILE A O 1
ATOM 776 N N . GLN A 1 103 ? 23.981 -1.366 -25.386 1.00 84.06 103 GLN A N 1
ATOM 777 C CA . GLN A 1 103 ? 22.976 -0.726 -24.541 1.00 84.06 103 GLN A CA 1
ATOM 778 C C . GLN A 1 103 ? 23.064 0.797 -24.693 1.00 84.06 103 GLN A C 1
ATOM 780 O O . GLN A 1 103 ? 24.122 1.390 -24.488 1.00 84.06 103 GLN A O 1
ATOM 785 N N . THR A 1 104 ? 21.961 1.423 -25.085 1.00 85.44 104 THR A N 1
ATOM 786 C CA . THR A 1 104 ? 21.870 2.874 -25.295 1.00 85.44 104 THR A CA 1
ATOM 787 C C . THR A 1 104 ? 21.170 3.588 -24.157 1.00 85.44 104 THR A C 1
ATOM 789 O O . THR A 1 104 ? 21.420 4.770 -23.952 1.00 85.44 104 THR A O 1
ATOM 792 N N . ASP A 1 105 ? 20.271 2.893 -23.462 1.00 79.88 105 ASP A N 1
ATOM 793 C CA . ASP A 1 105 ? 19.479 3.463 -22.378 1.00 79.88 105 ASP A CA 1
ATOM 794 C C . ASP A 1 105 ? 19.034 2.357 -21.419 1.00 79.88 105 ASP A C 1
ATOM 796 O O . ASP A 1 105 ? 18.857 1.213 -21.846 1.00 79.88 105 ASP A O 1
ATOM 800 N N . PHE A 1 106 ? 18.877 2.674 -20.139 1.00 82.12 106 PHE A N 1
ATOM 801 C CA . PHE A 1 106 ? 18.325 1.743 -19.161 1.00 82.12 106 PHE A CA 1
ATOM 802 C C . PHE A 1 106 ? 17.733 2.460 -17.957 1.00 82.12 106 PHE A C 1
ATOM 804 O O . PHE A 1 106 ? 18.225 3.498 -17.519 1.00 82.12 106 PHE A O 1
ATOM 811 N N . PHE A 1 107 ? 16.724 1.830 -17.372 1.00 79.69 107 PHE A N 1
ATOM 812 C CA . PHE A 1 107 ? 16.139 2.227 -16.108 1.00 79.69 107 PHE A CA 1
ATOM 813 C C . PHE A 1 107 ? 15.849 0.985 -15.277 1.00 79.69 107 PHE A C 1
ATOM 815 O O . PHE A 1 107 ? 15.166 0.061 -15.721 1.00 79.69 107 PHE A O 1
ATOM 822 N N . GLN A 1 108 ? 16.375 0.970 -14.058 1.00 78.81 108 GLN A N 1
ATOM 823 C CA . GLN A 1 108 ? 16.101 -0.085 -13.099 1.00 78.81 108 GLN A CA 1
ATOM 824 C C . GLN A 1 108 ? 15.115 0.434 -12.059 1.00 78.81 108 GLN A C 1
ATOM 826 O O . GLN A 1 108 ? 15.445 1.339 -11.296 1.00 78.81 108 GLN A O 1
ATOM 831 N N . GLN A 1 109 ? 13.943 -0.194 -11.991 1.00 77.56 109 GLN A N 1
ATOM 832 C CA . GLN A 1 109 ? 12.987 0.064 -10.924 1.00 77.56 109 GLN A CA 1
ATOM 833 C C . GLN A 1 109 ? 13.342 -0.770 -9.692 1.00 77.56 109 GLN A C 1
ATOM 835 O O . GLN A 1 109 ? 13.620 -1.968 -9.792 1.00 77.56 109 GLN A O 1
ATOM 840 N N . GLN A 1 110 ? 13.327 -0.135 -8.523 1.00 76.88 110 GLN A N 1
ATOM 841 C CA . GLN A 1 110 ? 13.471 -0.805 -7.235 1.00 76.88 110 GLN A CA 1
ATOM 842 C C . GLN A 1 110 ? 12.337 -0.374 -6.314 1.00 76.88 110 GLN A C 1
ATOM 844 O O . GLN A 1 110 ? 12.044 0.813 -6.190 1.00 76.88 110 GLN A O 1
ATOM 849 N N . MET A 1 111 ? 11.718 -1.343 -5.649 1.00 78.00 111 MET A N 1
ATOM 850 C CA . MET A 1 111 ? 10.643 -1.094 -4.702 1.00 78.00 111 MET A CA 1
ATOM 851 C C . MET A 1 111 ? 10.812 -1.999 -3.489 1.00 78.00 111 MET A C 1
ATOM 853 O O . MET A 1 111 ? 10.975 -3.209 -3.623 1.00 78.00 111 MET A O 1
ATOM 857 N N . THR A 1 112 ? 10.745 -1.400 -2.303 1.00 77.00 112 THR A N 1
ATOM 858 C CA . THR A 1 112 ? 10.845 -2.107 -1.026 1.00 77.00 112 THR A CA 1
ATOM 859 C C . THR A 1 112 ? 9.696 -1.662 -0.138 1.00 77.00 112 THR A C 1
ATOM 861 O O . THR A 1 112 ? 9.607 -0.490 0.218 1.00 77.00 112 THR A O 1
ATOM 864 N N . LEU A 1 113 ? 8.836 -2.603 0.252 1.00 79.94 113 LEU A N 1
ATOM 865 C CA . LEU A 1 113 ? 7.730 -2.343 1.183 1.00 79.94 113 LEU A CA 1
ATOM 866 C C . LEU A 1 113 ? 8.192 -2.257 2.649 1.00 79.94 113 LEU A C 1
ATOM 868 O O . LEU A 1 113 ? 7.476 -1.725 3.488 1.00 79.94 113 LEU A O 1
ATOM 872 N N . GLY A 1 114 ? 9.418 -2.705 2.945 1.00 70.19 114 GLY A N 1
ATOM 873 C CA . GLY A 1 114 ? 10.010 -2.722 4.283 1.00 70.19 114 GLY A CA 1
ATOM 874 C C . GLY A 1 114 ? 9.542 -3.930 5.096 1.00 70.19 114 GLY A C 1
ATOM 875 O O . GLY A 1 114 ? 8.353 -4.121 5.306 1.00 70.19 114 GLY A O 1
ATOM 876 N N . SER A 1 115 ? 10.483 -4.732 5.596 1.00 63.19 115 SER A N 1
ATOM 877 C CA . SER A 1 115 ? 10.207 -6.020 6.261 1.00 63.19 115 SER A CA 1
ATOM 878 C C . SER A 1 115 ? 9.417 -5.927 7.573 1.00 63.19 115 SER A C 1
ATOM 880 O O . SER A 1 115 ? 8.912 -6.936 8.049 1.00 63.19 115 SER A O 1
ATOM 882 N N . ALA A 1 116 ? 9.307 -4.734 8.164 1.00 64.69 116 ALA A N 1
ATOM 883 C CA . ALA A 1 116 ? 8.555 -4.491 9.396 1.00 64.69 116 ALA A CA 1
ATOM 884 C C . ALA A 1 116 ? 7.190 -3.818 9.166 1.00 64.69 116 ALA A C 1
ATOM 886 O O . ALA A 1 116 ? 6.501 -3.514 10.138 1.00 64.69 116 ALA A O 1
ATOM 887 N N . ARG A 1 117 ? 6.811 -3.529 7.913 1.00 76.69 117 ARG A N 1
ATOM 888 C CA . ARG A 1 117 ? 5.538 -2.867 7.610 1.00 76.69 117 ARG A CA 1
ATOM 889 C C . ARG A 1 117 ? 4.440 -3.892 7.336 1.00 76.69 117 ARG A C 1
ATOM 891 O O . ARG A 1 117 ? 4.737 -4.967 6.817 1.00 76.69 117 ARG A O 1
ATOM 898 N N . PRO A 1 118 ? 3.171 -3.565 7.613 1.00 87.25 118 PRO A N 1
ATOM 899 C CA . PRO A 1 118 ? 2.070 -4.486 7.381 1.00 87.25 118 PRO A CA 1
ATOM 900 C C . PRO A 1 118 ? 1.597 -4.451 5.914 1.00 87.25 118 PRO A C 1
ATOM 902 O O . PRO A 1 118 ? 0.401 -4.381 5.651 1.00 87.25 118 PRO A O 1
ATOM 905 N N . PHE A 1 119 ? 2.535 -4.460 4.960 1.00 88.69 119 PHE A N 1
ATOM 906 C CA . PHE A 1 119 ? 2.285 -4.342 3.520 1.00 88.69 119 PHE A CA 1
ATOM 907 C C . PHE A 1 119 ? 2.964 -5.478 2.754 1.00 88.69 119 PHE A C 1
ATOM 909 O O . PHE A 1 119 ? 4.110 -5.821 3.043 1.00 88.69 119 PHE A O 1
ATOM 916 N N . MET A 1 120 ? 2.300 -6.004 1.728 1.00 87.12 120 MET A N 1
ATOM 917 C CA . MET A 1 120 ? 2.843 -7.027 0.832 1.00 87.12 120 MET A CA 1
ATOM 918 C C . MET A 1 120 ? 2.362 -6.843 -0.600 1.00 87.12 120 MET A C 1
ATOM 920 O O . MET A 1 120 ? 1.337 -6.223 -0.848 1.00 87.12 120 MET A O 1
ATOM 924 N N . PHE A 1 121 ? 3.102 -7.379 -1.564 1.00 87.19 121 PHE A N 1
ATOM 925 C CA . PHE A 1 121 ? 2.625 -7.414 -2.942 1.00 87.19 121 PHE A CA 1
ATOM 926 C C . PHE A 1 121 ? 1.559 -8.492 -3.082 1.00 87.19 121 PHE A C 1
ATOM 928 O O . PHE A 1 121 ? 1.809 -9.640 -2.718 1.00 87.19 121 PHE A O 1
ATOM 935 N N . SER A 1 122 ? 0.406 -8.135 -3.646 1.00 87.56 122 SER A N 1
ATOM 936 C CA . SER A 1 122 ? -0.631 -9.120 -3.949 1.00 87.56 122 SER A CA 1
ATOM 937 C C . SER A 1 122 ? -0.092 -10.157 -4.933 1.00 87.56 122 SER A C 1
ATOM 939 O O . SER A 1 122 ? 0.411 -9.802 -6.002 1.00 87.56 122 SER A O 1
ATOM 941 N N . HIS A 1 123 ? -0.187 -11.435 -4.582 1.00 82.12 123 HIS A N 1
ATOM 942 C CA . HIS A 1 123 ? 0.270 -12.535 -5.434 1.00 82.12 123 HIS A CA 1
ATOM 943 C C . HIS A 1 123 ? -0.813 -12.995 -6.427 1.00 82.12 123 HIS A C 1
ATOM 945 O O . HIS A 1 123 ? -0.506 -13.685 -7.397 1.00 82.12 123 HIS A O 1
ATOM 951 N N . THR A 1 124 ? -2.068 -12.594 -6.199 1.00 85.56 124 THR A N 1
ATOM 952 C CA . THR A 1 124 ? -3.228 -12.897 -7.049 1.00 85.56 124 THR A CA 1
ATOM 953 C C . THR A 1 124 ? -3.539 -11.768 -8.031 1.00 85.56 124 THR A C 1
ATOM 955 O O . THR A 1 124 ? -4.036 -12.032 -9.127 1.00 85.56 124 THR A O 1
ATOM 958 N N . ARG A 1 125 ? -3.236 -10.512 -7.669 1.00 88.44 125 ARG A N 1
ATOM 959 C CA . ARG A 1 125 ? -3.589 -9.320 -8.466 1.00 88.44 125 ARG A CA 1
ATOM 960 C C . ARG A 1 125 ? -2.431 -8.725 -9.258 1.00 88.44 125 ARG A C 1
ATOM 962 O O . ARG A 1 125 ? -2.675 -7.945 -10.174 1.00 88.44 125 ARG A O 1
ATOM 969 N N . ASN A 1 126 ? -1.190 -9.089 -8.940 1.00 85.75 126 ASN A N 1
ATOM 970 C CA . ASN A 1 126 ? -0.025 -8.648 -9.703 1.00 85.75 126 ASN A CA 1
ATOM 971 C C . ASN A 1 126 ? 0.469 -9.738 -10.649 1.00 85.75 126 ASN A C 1
ATOM 973 O O . ASN A 1 126 ? 0.545 -10.910 -10.288 1.00 85.75 126 ASN A O 1
ATOM 977 N N . ILE A 1 127 ? 0.898 -9.328 -11.843 1.00 82.50 127 ILE A N 1
ATOM 978 C CA . ILE A 1 127 ? 1.568 -10.201 -12.809 1.00 82.50 127 ILE A CA 1
ATOM 979 C C . ILE A 1 127 ? 2.909 -9.575 -13.168 1.00 82.50 127 ILE A C 1
ATOM 981 O O . ILE A 1 127 ? 2.974 -8.489 -13.745 1.00 82.50 127 ILE A O 1
ATOM 985 N N . PHE A 1 128 ? 3.993 -10.286 -12.865 1.00 78.06 128 PHE A N 1
ATOM 986 C CA . PHE A 1 128 ? 5.314 -9.886 -13.326 1.00 78.06 128 PHE A CA 1
ATOM 987 C C . PHE A 1 128 ? 5.445 -10.164 -14.824 1.00 78.06 128 PHE A C 1
ATOM 989 O O . PHE A 1 128 ? 5.424 -11.315 -15.260 1.00 78.06 128 PHE A O 1
ATOM 996 N N . THR A 1 129 ? 5.582 -9.097 -15.609 1.00 76.25 129 THR A N 1
ATOM 997 C CA . THR A 1 129 ? 5.668 -9.179 -17.067 1.00 76.25 129 THR A CA 1
ATOM 998 C C . THR A 1 129 ? 7.033 -8.699 -17.535 1.00 76.25 129 THR A C 1
ATOM 1000 O O . THR A 1 129 ? 7.456 -7.592 -17.211 1.00 76.25 129 THR A O 1
ATOM 1003 N N . ALA A 1 130 ? 7.708 -9.518 -18.339 1.00 74.69 130 ALA A N 1
ATOM 1004 C CA . ALA A 1 130 ? 8.968 -9.176 -18.981 1.00 74.69 130 ALA A CA 1
ATOM 1005 C C . ALA A 1 130 ? 8.834 -9.348 -20.494 1.00 74.69 130 ALA A C 1
ATOM 1007 O O . ALA A 1 130 ? 8.532 -10.438 -20.975 1.00 74.69 130 ALA A O 1
ATOM 1008 N N . ILE A 1 131 ? 9.057 -8.270 -21.245 1.00 73.62 131 ILE A N 1
ATOM 1009 C CA . ILE A 1 131 ? 8.936 -8.267 -22.705 1.00 73.62 131 ILE A CA 1
ATOM 1010 C C . ILE A 1 131 ? 10.276 -7.866 -23.285 1.00 73.62 131 ILE A C 1
ATOM 1012 O O . ILE A 1 131 ? 10.613 -6.685 -23.308 1.00 73.62 131 ILE A O 1
ATOM 1016 N N . ALA A 1 132 ? 11.040 -8.847 -23.756 1.00 70.06 132 ALA A N 1
ATOM 1017 C CA . ALA A 1 132 ? 12.286 -8.580 -24.449 1.00 70.06 132 ALA A CA 1
ATOM 1018 C C . ALA A 1 132 ? 12.804 -9.811 -25.208 1.00 70.06 132 ALA A C 1
ATOM 1020 O O . ALA A 1 132 ? 12.236 -10.907 -25.154 1.00 70.06 132 ALA A O 1
ATOM 1021 N N . TYR A 1 133 ? 13.882 -9.581 -25.950 1.00 71.50 133 TYR A N 1
ATOM 1022 C CA . TYR A 1 133 ? 14.617 -10.558 -26.737 1.00 71.50 133 TYR A CA 1
ATOM 1023 C C . TYR A 1 133 ? 15.913 -10.923 -25.995 1.00 71.50 133 TYR A C 1
ATOM 1025 O O . TYR A 1 133 ? 16.608 -10.014 -25.545 1.00 71.50 133 TYR A O 1
ATOM 1033 N N . ASP A 1 134 ? 16.222 -12.215 -25.846 1.00 67.38 134 ASP A N 1
ATOM 1034 C CA . ASP A 1 134 ? 17.402 -12.736 -25.126 1.00 67.38 134 ASP A CA 1
ATOM 1035 C C . ASP A 1 134 ? 17.618 -12.051 -23.760 1.00 67.38 134 ASP A C 1
ATOM 1037 O O . ASP A 1 134 ? 18.706 -11.578 -23.432 1.00 67.38 134 ASP A O 1
ATOM 1041 N N . THR A 1 135 ? 16.546 -11.924 -22.974 1.00 68.69 135 THR A N 1
ATOM 1042 C CA . THR A 1 135 ? 16.536 -11.110 -21.747 1.00 68.69 135 THR A CA 1
ATOM 1043 C C . THR A 1 135 ? 16.133 -11.921 -20.533 1.00 68.69 135 THR A C 1
ATOM 1045 O O . THR A 1 135 ? 15.199 -12.721 -20.588 1.00 68.69 135 THR A O 1
ATOM 1048 N N . LEU A 1 136 ? 16.826 -11.652 -19.427 1.00 71.06 136 LEU A N 1
ATOM 1049 C CA . LEU A 1 136 ? 16.507 -12.121 -18.090 1.00 71.06 136 LEU A CA 1
ATOM 1050 C C . LEU A 1 136 ? 15.932 -10.951 -17.287 1.00 71.06 136 LEU A C 1
ATOM 1052 O O . LEU A 1 136 ? 16.617 -9.953 -17.069 1.00 71.06 136 LEU A O 1
ATOM 1056 N N . ALA A 1 137 ? 14.693 -11.089 -16.831 1.00 73.81 137 ALA A N 1
ATOM 1057 C CA . ALA A 1 137 ? 14.073 -10.155 -15.904 1.00 73.81 137 ALA A CA 1
ATOM 1058 C C . ALA A 1 137 ? 13.875 -10.854 -14.561 1.00 73.81 137 ALA A C 1
ATOM 1060 O O . ALA A 1 137 ? 13.386 -11.983 -14.524 1.00 73.81 137 ALA A O 1
ATOM 1061 N N . VAL A 1 138 ? 14.268 -10.196 -13.472 1.00 73.88 138 VAL A N 1
ATOM 1062 C CA . VAL A 1 138 ? 14.249 -10.779 -12.127 1.00 73.88 138 VAL A CA 1
ATOM 1063 C C . VAL A 1 138 ? 13.505 -9.890 -11.140 1.00 73.88 138 VAL A C 1
ATOM 1065 O O . VAL A 1 138 ? 13.640 -8.668 -11.167 1.00 73.88 138 VAL A O 1
ATOM 1068 N N . VAL A 1 139 ? 12.754 -10.528 -10.247 1.00 72.44 139 VAL A N 1
ATOM 1069 C CA . VAL A 1 139 ? 12.180 -9.946 -9.035 1.00 72.44 139 VAL A CA 1
ATOM 1070 C C . VAL A 1 139 ? 12.840 -10.634 -7.855 1.00 72.44 139 VAL A C 1
ATOM 1072 O O . VAL A 1 139 ? 12.718 -11.845 -7.686 1.00 72.44 139 VAL A O 1
ATOM 1075 N N . THR A 1 140 ? 13.532 -9.862 -7.030 1.00 67.19 140 THR A N 1
ATOM 1076 C CA . THR A 1 140 ? 14.245 -10.383 -5.862 1.00 67.19 140 THR A CA 1
ATOM 1077 C C . THR A 1 140 ? 13.554 -9.917 -4.589 1.00 67.19 140 THR A C 1
ATOM 1079 O O . THR A 1 140 ? 13.308 -8.722 -4.428 1.00 67.19 140 THR A O 1
ATOM 1082 N N . ASN A 1 141 ? 13.271 -10.839 -3.670 1.00 64.50 141 ASN A N 1
ATOM 1083 C CA . ASN A 1 141 ? 12.944 -10.540 -2.276 1.00 64.50 141 ASN A CA 1
ATOM 1084 C C . ASN A 1 141 ? 14.090 -11.019 -1.354 1.00 64.50 141 ASN A C 1
ATOM 1086 O O . ASN A 1 141 ? 15.117 -11.498 -1.830 1.00 64.50 141 ASN A O 1
ATOM 1090 N N . TYR A 1 142 ? 13.953 -10.852 -0.033 1.00 59.47 142 TYR A N 1
ATOM 1091 C CA . TYR A 1 142 ? 15.012 -11.238 0.916 1.00 59.47 142 TYR A CA 1
ATOM 1092 C C . TYR A 1 142 ? 15.310 -12.749 0.917 1.00 59.47 142 TYR A C 1
ATOM 1094 O O . TYR A 1 142 ? 16.437 -13.153 1.190 1.00 59.47 142 TYR A O 1
ATOM 1102 N N . GLU A 1 143 ? 14.316 -13.580 0.601 1.00 68.88 143 GLU A N 1
ATOM 1103 C CA . GLU A 1 143 ? 14.402 -15.040 0.709 1.00 68.88 143 GLU A CA 1
ATOM 1104 C C . GLU A 1 143 ? 14.643 -15.739 -0.640 1.00 68.88 143 GLU A C 1
ATOM 1106 O O . GLU A 1 143 ? 15.080 -16.888 -0.677 1.00 68.88 143 GLU A O 1
ATOM 1111 N N . SER A 1 144 ? 14.352 -15.076 -1.760 1.00 69.00 144 SER A N 1
ATOM 1112 C CA . SER A 1 144 ? 14.220 -15.709 -3.072 1.00 69.00 144 SER A CA 1
ATOM 1113 C C . SER A 1 144 ? 14.298 -14.710 -4.230 1.00 69.00 144 SER A C 1
ATOM 1115 O O . SER A 1 144 ? 13.906 -13.549 -4.118 1.00 69.00 144 SER A O 1
ATOM 1117 N N . THR A 1 145 ? 14.761 -15.196 -5.381 1.00 72.00 145 THR A N 1
ATOM 1118 C CA . THR A 1 145 ? 14.727 -14.471 -6.654 1.00 72.00 145 THR A CA 1
ATOM 1119 C C . THR A 1 145 ? 13.874 -15.250 -7.640 1.00 72.00 145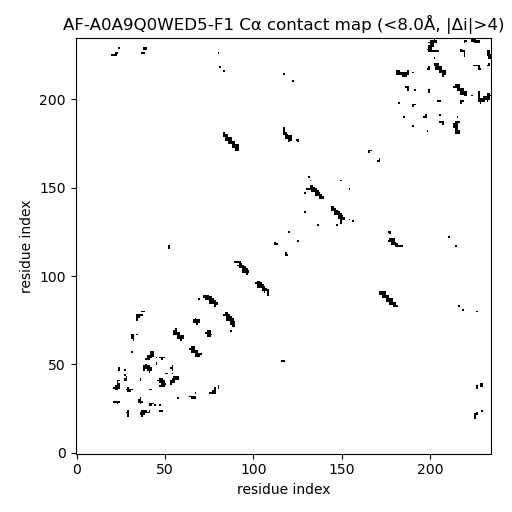 THR A C 1
ATOM 1121 O O . THR A 1 145 ? 14.160 -16.411 -7.930 1.00 72.00 145 THR A O 1
ATOM 1124 N N . TYR A 1 146 ? 12.858 -14.596 -8.185 1.00 70.25 146 TYR A N 1
ATOM 1125 C CA . TYR A 1 146 ? 12.029 -15.095 -9.274 1.00 70.25 146 TYR A CA 1
ATOM 1126 C C . TYR A 1 146 ? 12.470 -14.426 -10.564 1.00 70.25 146 TYR A C 1
ATOM 1128 O O . TYR A 1 146 ? 12.917 -13.282 -10.553 1.00 70.25 146 TYR A O 1
ATOM 1136 N N . GLY A 1 147 ? 12.347 -15.112 -11.692 1.00 71.31 147 GLY A N 1
ATOM 1137 C CA . GLY A 1 147 ? 12.697 -14.502 -12.962 1.00 71.31 147 GLY A CA 1
ATOM 1138 C C . GLY A 1 147 ? 12.009 -15.144 -14.144 1.00 71.31 147 GLY A C 1
ATOM 1139 O O . GLY A 1 147 ? 11.574 -16.293 -14.090 1.00 71.31 147 GLY A O 1
ATOM 1140 N N . ALA A 1 148 ? 11.935 -14.374 -15.218 1.00 68.50 148 ALA A N 1
ATOM 1141 C CA . ALA A 1 148 ? 11.497 -14.820 -16.523 1.00 68.50 148 ALA A CA 1
ATOM 1142 C C . ALA A 1 148 ? 12.647 -14.619 -17.512 1.00 68.50 148 ALA A C 1
ATOM 1144 O O . ALA A 1 148 ? 13.309 -13.578 -17.507 1.00 68.50 148 ALA A O 1
ATOM 1145 N N . ALA A 1 149 ? 12.876 -15.624 -18.354 1.00 65.81 149 ALA A N 1
ATOM 1146 C CA . ALA A 1 149 ? 13.817 -15.552 -19.459 1.00 65.81 149 ALA A CA 1
ATOM 1147 C C . ALA A 1 149 ? 13.058 -15.730 -20.775 1.00 65.81 149 ALA A C 1
ATOM 1149 O O . ALA A 1 149 ? 12.206 -16.611 -20.888 1.00 65.81 149 ALA A O 1
ATOM 1150 N N . SER A 1 150 ? 13.368 -14.892 -21.759 1.00 68.06 150 SER A N 1
ATOM 1151 C CA . SER A 1 150 ? 12.808 -14.969 -23.110 1.00 68.06 150 SER A CA 1
ATOM 1152 C C . SER A 1 150 ? 13.934 -15.218 -24.110 1.00 68.06 150 SER A C 1
ATOM 1154 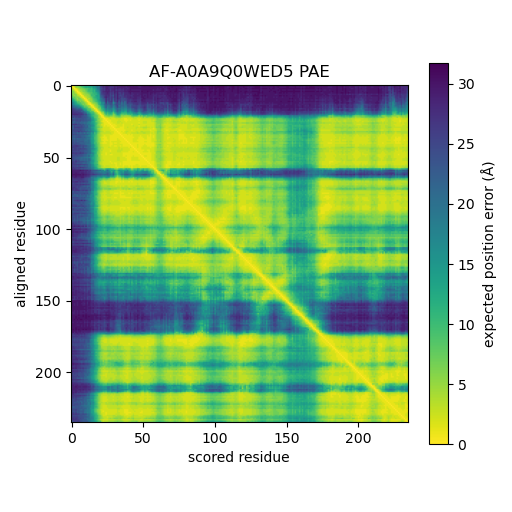O O . SER A 1 150 ? 14.940 -14.510 -24.079 1.00 68.06 150 SER A O 1
ATOM 1156 N N . ASP A 1 151 ? 13.752 -16.211 -24.984 1.00 61.91 151 ASP A N 1
ATOM 1157 C CA . ASP A 1 151 ? 14.655 -16.557 -26.089 1.00 61.91 151 ASP A CA 1
ATOM 1158 C C . ASP A 1 151 ? 14.008 -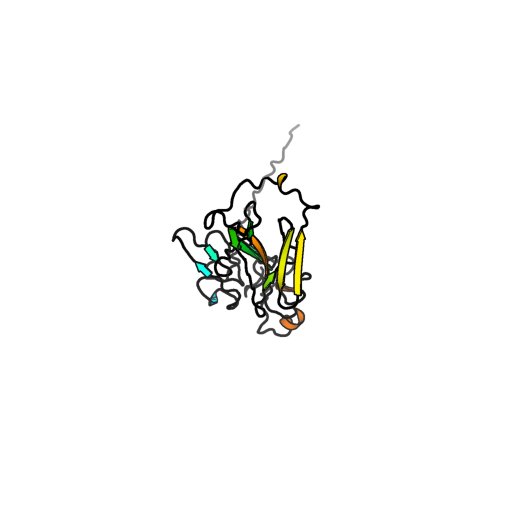16.232 -27.447 1.00 61.91 151 ASP A C 1
ATOM 1160 O O . ASP A 1 151 ? 12.787 -16.339 -27.626 1.00 61.91 151 ASP A O 1
ATOM 1164 N N . LYS A 1 152 ? 14.848 -15.882 -28.429 1.00 58.50 152 LYS A N 1
ATOM 1165 C CA . LYS A 1 152 ? 14.516 -15.559 -29.832 1.00 58.50 152 LYS A CA 1
ATOM 1166 C C . LYS A 1 152 ? 13.419 -16.405 -30.470 1.00 58.50 152 LYS A C 1
ATOM 1168 O O . LYS A 1 152 ? 12.668 -15.907 -31.309 1.00 58.50 152 LYS A O 1
ATOM 1173 N N . SER A 1 153 ? 13.379 -17.692 -30.150 1.00 56.94 153 SER A N 1
ATOM 1174 C CA . SER A 1 153 ? 12.485 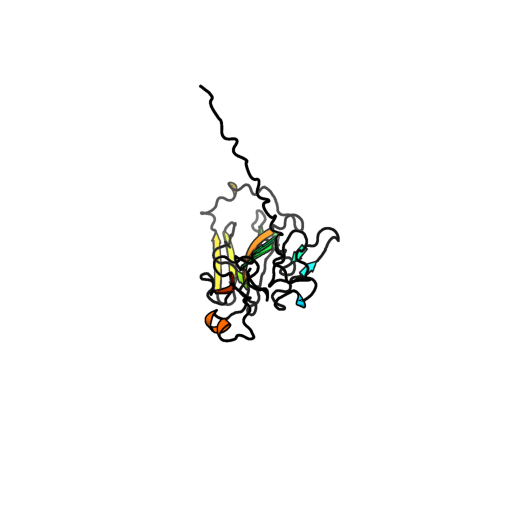-18.662 -30.781 1.00 56.94 153 SER A CA 1
ATOM 1175 C C . SER A 1 153 ? 11.010 -18.509 -30.375 1.00 56.94 153 SER A C 1
ATOM 1177 O O . SER A 1 153 ? 10.138 -19.019 -31.079 1.00 56.94 153 SER A O 1
ATOM 1179 N N . SER A 1 154 ? 10.724 -17.791 -29.282 1.00 53.66 154 SER A N 1
ATOM 1180 C CA . SER A 1 154 ? 9.432 -17.862 -28.580 1.00 53.66 154 SER A CA 1
ATOM 1181 C C . SER A 1 154 ? 8.520 -16.641 -28.769 1.00 53.66 154 SER A C 1
ATOM 1183 O O . SER A 1 154 ? 7.307 -16.764 -28.623 1.00 53.66 154 SER A O 1
ATOM 1185 N N . LEU A 1 155 ? 9.064 -15.464 -29.109 1.00 50.81 155 LEU A N 1
ATOM 1186 C CA . LEU A 1 155 ? 8.312 -14.200 -29.143 1.00 50.81 155 LEU A CA 1
ATOM 1187 C C . LEU A 1 155 ? 8.668 -13.349 -30.372 1.00 50.81 155 LEU A C 1
ATOM 1189 O O . LEU A 1 155 ? 9.777 -12.829 -30.497 1.00 50.81 155 LEU A O 1
ATOM 1193 N N . LYS A 1 156 ? 7.695 -13.149 -31.272 1.00 51.62 156 LYS A N 1
ATOM 1194 C CA . LYS A 1 156 ? 7.785 -12.178 -32.374 1.00 51.62 156 LYS A CA 1
ATOM 1195 C C . LYS A 1 156 ? 7.258 -10.818 -31.922 1.00 51.62 156 LYS A C 1
ATOM 1197 O O . LYS A 1 156 ? 6.098 -10.483 -32.123 1.00 51.62 156 LYS A O 1
ATOM 1202 N N . ILE A 1 157 ? 8.141 -10.007 -31.342 1.00 49.53 157 ILE A N 1
ATOM 1203 C CA . ILE A 1 157 ? 7.828 -8.634 -30.897 1.00 49.53 157 ILE A CA 1
ATOM 1204 C C . ILE A 1 157 ? 7.343 -7.739 -32.062 1.00 49.53 157 ILE A C 1
ATOM 1206 O O . ILE A 1 157 ? 6.641 -6.762 -31.827 1.00 49.53 157 ILE A O 1
ATOM 1210 N N . SER A 1 158 ? 7.645 -8.089 -33.321 1.00 48.81 158 SER A N 1
ATOM 1211 C CA . SER A 1 158 ? 7.175 -7.379 -34.525 1.00 48.81 158 SER A CA 1
ATOM 1212 C C . SER A 1 158 ? 5.657 -7.353 -34.703 1.00 48.81 158 SER A C 1
ATOM 1214 O O . SER A 1 158 ? 5.153 -6.477 -35.400 1.00 48.81 158 SER A O 1
ATOM 1216 N N . ASP A 1 159 ? 4.946 -8.308 -34.102 1.00 46.81 159 ASP A N 1
ATOM 1217 C CA . ASP A 1 159 ? 3.487 -8.411 -34.198 1.00 46.81 159 ASP A CA 1
ATOM 1218 C C . ASP A 1 159 ? 2.798 -7.540 -33.132 1.00 46.81 159 ASP A C 1
ATOM 1220 O O . ASP A 1 159 ? 1.585 -7.329 -33.173 1.00 46.81 159 ASP A O 1
ATOM 1224 N N . TRP A 1 160 ? 3.578 -6.995 -32.190 1.00 47.56 160 TRP A N 1
ATOM 1225 C CA . TRP A 1 160 ? 3.104 -6.056 -31.188 1.00 47.56 160 TRP A CA 1
ATOM 1226 C C . TRP A 1 160 ? 3.278 -4.623 -31.697 1.00 47.56 160 TRP A C 1
ATOM 1228 O O . TRP A 1 160 ? 4.390 -4.229 -32.064 1.00 47.56 160 TRP A O 1
ATOM 1238 N N . PRO A 1 161 ? 2.228 -3.788 -31.685 1.00 39.97 161 PRO A N 1
ATOM 1239 C CA . PRO A 1 161 ? 2.343 -2.395 -32.075 1.00 39.97 161 PRO A CA 1
ATOM 1240 C C . PRO A 1 161 ? 3.015 -1.615 -30.938 1.00 39.97 161 PRO A C 1
ATOM 1242 O O . PRO A 1 161 ? 2.372 -0.846 -30.224 1.00 39.97 161 PRO A O 1
ATOM 1245 N N . LEU A 1 162 ? 4.324 -1.792 -30.739 1.00 46.19 162 LEU A N 1
ATOM 1246 C CA . LEU A 1 162 ? 5.116 -0.861 -29.937 1.00 46.19 162 LEU A CA 1
ATOM 1247 C C . LEU A 1 162 ? 5.255 0.430 -30.749 1.00 46.19 162 LEU A C 1
ATOM 1249 O O . LEU A 1 162 ? 6.214 0.648 -31.483 1.00 46.19 162 LEU A O 1
ATOM 1253 N N . SER A 1 163 ? 4.227 1.272 -30.665 1.00 39.19 163 SER A N 1
ATOM 1254 C CA . SER A 1 163 ? 4.083 2.468 -31.493 1.00 39.19 163 SER A CA 1
ATOM 1255 C C . SER A 1 163 ? 5.005 3.627 -31.085 1.00 39.19 163 SER A C 1
ATOM 1257 O O . SER A 1 163 ? 4.908 4.691 -31.700 1.00 39.19 163 SER A O 1
ATOM 1259 N N . ARG A 1 164 ? 5.872 3.502 -30.068 1.00 48.28 164 ARG A N 1
ATOM 1260 C CA . ARG A 1 164 ? 6.694 4.631 -29.596 1.00 48.28 164 ARG A CA 1
ATOM 1261 C C . ARG A 1 164 ? 8.065 4.232 -29.050 1.00 48.28 164 ARG A C 1
ATOM 1263 O O . ARG A 1 164 ? 8.207 3.267 -28.310 1.00 48.28 164 ARG A O 1
ATOM 1270 N N . THR A 1 165 ? 9.064 5.046 -29.388 1.00 50.03 165 THR A N 1
ATOM 1271 C CA . THR A 1 165 ? 10.353 5.132 -28.691 1.00 50.03 165 THR A CA 1
ATOM 1272 C C . THR A 1 165 ? 10.126 5.867 -27.370 1.00 50.03 165 THR A C 1
ATOM 1274 O O . THR A 1 165 ? 9.633 6.993 -27.400 1.00 50.03 165 THR A O 1
ATOM 1277 N N . ALA A 1 166 ? 10.468 5.254 -26.236 1.00 47.12 166 ALA A N 1
ATOM 1278 C CA . ALA A 1 166 ? 10.317 5.881 -24.924 1.00 47.12 166 ALA A CA 1
ATOM 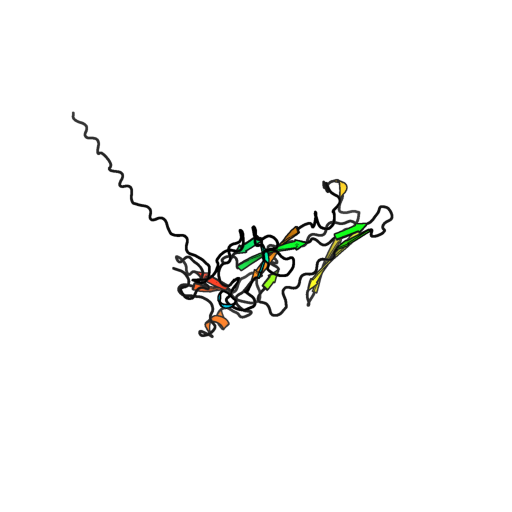1279 C C . ALA A 1 166 ? 11.188 7.144 -24.826 1.00 47.12 166 ALA A C 1
ATOM 1281 O O . ALA A 1 166 ? 12.382 7.091 -25.132 1.00 47.12 166 ALA A O 1
ATOM 1282 N N . LYS A 1 167 ? 10.611 8.283 -24.426 1.00 47.03 167 LYS A N 1
ATOM 1283 C CA . LYS A 1 167 ? 11.370 9.490 -24.076 1.00 47.03 167 LYS A CA 1
ATOM 1284 C C . LYS A 1 167 ? 11.348 9.705 -22.566 1.00 47.03 167 LYS A C 1
ATOM 1286 O O . LYS A 1 167 ? 10.285 9.873 -21.965 1.00 47.03 167 LYS A O 1
ATOM 1291 N N . TYR A 1 168 ? 12.543 9.757 -21.978 1.00 47.41 168 TYR A N 1
ATOM 1292 C CA . TYR A 1 168 ? 12.760 10.056 -20.563 1.00 47.41 168 TYR A CA 1
ATOM 1293 C C . TYR A 1 168 ? 11.984 11.310 -20.117 1.00 47.41 168 TYR A C 1
ATOM 1295 O O . TYR A 1 168 ? 12.028 12.347 -20.783 1.00 47.41 168 TYR A O 1
ATOM 1303 N N . GLY A 1 169 ? 11.255 11.202 -19.002 1.00 50.91 169 GLY A N 1
ATOM 1304 C CA . GLY A 1 169 ? 10.515 12.307 -18.379 1.00 50.91 169 GLY A CA 1
ATOM 1305 C C . GLY A 1 169 ? 9.176 12.689 -19.027 1.00 50.91 169 GLY A C 1
ATOM 1306 O O . GLY A 1 169 ? 8.509 13.584 -18.516 1.00 50.91 169 GLY A O 1
ATOM 1307 N N . LYS A 1 170 ? 8.761 12.047 -20.130 1.00 49.50 170 LYS A N 1
ATOM 1308 C CA . LYS A 1 170 ? 7.408 12.219 -20.708 1.00 49.50 170 LYS A CA 1
ATOM 1309 C C . LYS A 1 170 ? 6.663 10.910 -20.974 1.00 49.50 170 LYS A C 1
ATOM 1311 O O . LYS A 1 170 ? 5.440 10.930 -20.964 1.00 49.50 170 LYS A O 1
ATOM 1316 N N . ASP A 1 171 ? 7.386 9.804 -21.166 1.00 47.38 171 ASP A N 1
ATOM 1317 C CA . ASP A 1 171 ? 6.832 8.471 -21.439 1.00 47.38 171 ASP A CA 1
ATOM 1318 C C . ASP A 1 171 ? 7.316 7.431 -20.410 1.00 47.38 171 ASP A C 1
ATOM 1320 O O . ASP A 1 171 ? 7.629 6.299 -20.780 1.00 47.38 171 ASP A O 1
ATOM 1324 N N . ALA A 1 172 ? 7.449 7.798 -19.129 1.00 53.34 172 ALA A N 1
ATOM 1325 C CA . ALA A 1 172 ? 7.645 6.779 -18.102 1.00 53.34 172 ALA A CA 1
ATOM 1326 C C . ALA A 1 172 ? 6.428 5.845 -18.172 1.00 53.34 172 ALA A C 1
ATOM 1328 O O . ALA A 1 172 ? 5.292 6.298 -18.018 1.00 53.34 172 ALA A O 1
ATOM 1329 N N . TYR A 1 173 ? 6.640 4.582 -18.553 1.00 61.38 173 TYR A N 1
ATOM 1330 C CA . TYR A 1 173 ? 5.567 3.597 -18.637 1.00 61.38 173 TYR A CA 1
ATOM 1331 C C . TYR A 1 173 ? 5.118 3.300 -17.209 1.00 61.38 173 TYR A C 1
ATOM 1333 O O . TYR A 1 173 ? 5.620 2.373 -16.577 1.00 61.38 173 TYR A O 1
ATOM 1341 N N . ALA A 1 174 ? 4.229 4.144 -16.694 1.00 67.56 174 ALA A N 1
ATOM 1342 C CA . ALA A 1 174 ? 3.611 3.952 -15.405 1.00 67.56 174 ALA A CA 1
ATOM 1343 C C . ALA A 1 174 ? 2.727 2.705 -15.496 1.00 67.56 174 ALA A C 1
ATOM 1345 O O . ALA A 1 174 ? 1.865 2.605 -16.373 1.00 67.56 174 ALA A O 1
ATOM 1346 N N . THR A 1 175 ? 2.977 1.740 -14.624 1.00 80.19 175 THR A N 1
ATOM 1347 C CA . THR A 1 175 ? 2.118 0.573 -14.428 1.00 80.19 175 THR A CA 1
ATOM 1348 C C . THR A 1 175 ? 1.641 0.548 -12.993 1.00 80.19 175 THR A C 1
ATOM 1350 O O . THR A 1 175 ? 2.345 1.000 -12.091 1.00 80.19 175 THR A O 1
ATOM 1353 N N . ASP A 1 176 ? 0.462 -0.017 -12.784 1.00 89.31 176 ASP A N 1
ATOM 1354 C CA . ASP A 1 176 ? -0.086 -0.192 -11.451 1.00 89.31 176 ASP A CA 1
ATOM 1355 C C . ASP A 1 176 ? 0.452 -1.472 -10.805 1.00 89.31 176 ASP A C 1
ATOM 1357 O O . ASP A 1 176 ? 0.607 -2.510 -11.456 1.00 89.31 176 ASP A O 1
ATOM 1361 N N . VAL A 1 177 ? 0.718 -1.386 -9.507 1.00 90.00 177 VAL A N 1
ATOM 1362 C CA . VAL A 1 177 ? 1.034 -2.504 -8.622 1.00 90.00 177 VAL A CA 1
ATOM 1363 C C . VAL A 1 177 ? 0.066 -2.473 -7.452 1.00 90.00 177 VAL A C 1
ATOM 1365 O O . VAL A 1 177 ? -0.119 -1.446 -6.797 1.00 90.00 177 VAL A O 1
ATOM 1368 N N . VAL A 1 178 ? -0.541 -3.619 -7.169 1.00 93.00 178 VAL A N 1
ATOM 1369 C CA . VAL A 1 178 ? -1.466 -3.797 -6.053 1.00 93.00 178 VAL A CA 1
ATOM 1370 C C . VAL A 1 178 ? -0.700 -4.266 -4.822 1.00 93.00 178 VAL A C 1
ATOM 1372 O O . VAL A 1 178 ? -0.110 -5.349 -4.792 1.00 93.00 178 VAL A O 1
ATOM 1375 N N . ILE A 1 179 ? -0.725 -3.448 -3.782 1.00 92.56 179 ILE A N 1
ATOM 1376 C CA . ILE A 1 179 ? -0.192 -3.755 -2.461 1.00 92.56 179 ILE A CA 1
ATOM 1377 C C . ILE A 1 179 ? -1.361 -4.171 -1.576 1.00 92.56 179 ILE A C 1
ATOM 1379 O O . ILE A 1 179 ? -2.353 -3.461 -1.465 1.00 92.56 179 ILE A O 1
ATOM 1383 N N . GLU A 1 180 ? -1.242 -5.305 -0.915 1.00 92.25 180 GLU A N 1
ATOM 1384 C CA . GLU A 1 180 ? -2.127 -5.724 0.160 1.00 92.25 180 GLU A CA 1
ATOM 1385 C C . GLU A 1 180 ? -1.610 -5.229 1.504 1.00 92.25 180 GLU A C 1
ATOM 1387 O O . GLU A 1 180 ? -0.402 -5.138 1.729 1.00 92.25 180 GLU A O 1
ATOM 1392 N N . TRP A 1 181 ? -2.527 -4.930 2.418 1.00 92.62 181 TRP A N 1
ATOM 1393 C CA . TRP A 1 181 ? -2.178 -4.505 3.767 1.00 92.62 181 TRP A CA 1
ATOM 1394 C C . TRP A 1 181 ? -2.933 -5.289 4.836 1.00 92.62 181 TRP A C 1
ATOM 1396 O O . TRP A 1 181 ? -4.002 -5.841 4.584 1.00 92.62 181 TRP A O 1
ATOM 1406 N N . VAL A 1 182 ? -2.368 -5.355 6.034 1.00 92.81 182 VAL A N 1
ATOM 1407 C CA . VAL A 1 182 ? -2.992 -5.923 7.241 1.00 92.81 182 VAL A CA 1
ATOM 1408 C C . VAL A 1 182 ? -2.900 -4.907 8.375 1.00 92.81 182 VAL A C 1
ATOM 1410 O O . VAL A 1 182 ? -2.186 -3.920 8.261 1.00 92.81 182 VAL A O 1
ATOM 1413 N N . VAL A 1 183 ? -3.618 -5.102 9.475 1.00 90.75 183 VAL A N 1
ATOM 1414 C CA . VAL A 1 183 ? -3.532 -4.183 10.624 1.00 90.75 183 VAL A CA 1
ATOM 1415 C C . VAL A 1 183 ? -2.173 -4.304 11.316 1.00 90.75 183 VAL A C 1
ATOM 1417 O O . VAL A 1 183 ? -1.458 -3.326 11.519 1.00 90.75 183 VAL A O 1
ATOM 1420 N N . GLU A 1 184 ? -1.818 -5.536 11.672 1.00 87.31 184 GLU A N 1
ATOM 1421 C CA . GLU A 1 184 ? -0.572 -5.912 12.329 1.00 87.31 184 GLU A CA 1
ATOM 1422 C C . GLU A 1 184 ? -0.189 -7.330 11.906 1.00 87.31 184 GLU A C 1
ATOM 1424 O O . GLU A 1 184 ? -1.054 -8.144 11.579 1.00 87.31 184 GLU A O 1
ATOM 1429 N N . ASN A 1 185 ? 1.102 -7.660 12.000 1.00 86.06 185 ASN A N 1
ATOM 1430 C CA . ASN A 1 185 ? 1.606 -9.013 11.770 1.00 86.06 185 ASN A CA 1
ATOM 1431 C C . ASN A 1 185 ? 1.333 -9.937 12.980 1.00 86.06 185 ASN A C 1
ATOM 1433 O O . ASN A 1 185 ? 2.237 -10.312 13.733 1.00 86.06 185 ASN A O 1
ATOM 1437 N N . LYS A 1 186 ? 0.053 -10.238 13.219 1.00 86.56 186 LYS A N 1
ATOM 1438 C CA . LYS A 1 186 ? -0.453 -11.198 14.215 1.00 86.56 186 LYS A CA 1
ATOM 1439 C C . LYS A 1 186 ? -1.735 -11.841 13.693 1.00 86.56 186 LYS A C 1
ATOM 1441 O O . LYS A 1 186 ? -2.453 -11.227 12.917 1.00 86.56 186 LYS A O 1
ATOM 1446 N N . THR A 1 187 ? -2.052 -13.040 14.177 1.00 90.00 187 THR A N 1
ATOM 1447 C CA . THR A 1 187 ? -3.331 -13.689 13.861 1.00 90.00 187 THR A CA 1
ATOM 1448 C C . THR A 1 187 ? -4.496 -12.995 14.562 1.00 90.00 187 THR A C 1
ATOM 1450 O O . THR A 1 187 ? -4.335 -12.418 15.645 1.00 90.00 187 THR A O 1
ATOM 1453 N N . CYS A 1 188 ? -5.686 -13.112 13.989 1.00 92.31 188 CYS A N 1
ATOM 1454 C CA . CYS A 1 188 ? -6.938 -12.604 14.532 1.00 92.31 188 CYS A CA 1
ATOM 1455 C C . CYS A 1 188 ? -7.215 -13.152 15.944 1.00 92.31 188 CYS A C 1
ATOM 1457 O O . CYS A 1 188 ? -7.648 -12.410 16.827 1.00 92.31 188 CYS A O 1
ATOM 1459 N N . GLU A 1 189 ? -6.898 -14.424 16.206 1.00 90.88 189 GLU A N 1
ATOM 1460 C CA . GLU A 1 189 ? -7.009 -15.019 17.545 1.00 90.88 189 GLU A CA 1
ATOM 1461 C C . GLU A 1 189 ? -6.125 -14.289 18.571 1.00 90.88 189 GLU A C 1
ATOM 1463 O O . GLU A 1 189 ? -6.595 -13.886 19.639 1.00 90.88 189 GLU A O 1
ATOM 1468 N N . LYS A 1 190 ? -4.855 -14.042 18.222 1.00 90.50 190 LYS A N 1
ATOM 1469 C CA . LYS A 1 190 ? -3.914 -13.313 19.086 1.00 90.50 190 LYS A CA 1
ATOM 1470 C C . LYS A 1 190 ? -4.312 -11.848 19.253 1.00 90.50 190 LYS A C 1
ATOM 1472 O O . LYS A 1 190 ? -4.133 -11.297 20.337 1.00 90.50 190 LYS A O 1
ATOM 1477 N N . ALA A 1 191 ? -4.851 -11.225 18.207 1.00 90.38 191 ALA A N 1
ATOM 1478 C CA . ALA A 1 191 ? -5.337 -9.852 18.253 1.00 90.38 191 ALA A CA 1
ATOM 1479 C C . ALA A 1 191 ? -6.525 -9.706 19.217 1.00 90.38 191 ALA A C 1
ATOM 1481 O O . ALA A 1 191 ? -6.515 -8.822 20.070 1.00 90.38 191 ALA A O 1
ATOM 1482 N N . LYS A 1 192 ? -7.505 -10.618 19.153 1.00 90.69 192 LYS A N 1
ATOM 1483 C CA . LYS A 1 192 ? -8.668 -10.643 20.062 1.00 90.69 192 LYS A CA 1
ATOM 1484 C C . LYS A 1 192 ? -8.284 -10.860 21.524 1.00 90.69 192 LYS A C 1
ATOM 1486 O O . LYS A 1 192 ? -8.956 -10.338 22.410 1.00 90.69 192 LYS A O 1
ATOM 1491 N N . ALA A 1 193 ? -7.213 -11.609 21.785 1.00 89.50 193 ALA A N 1
ATOM 1492 C CA . ALA A 1 193 ? -6.728 -11.845 23.143 1.00 89.50 193 ALA A CA 1
ATOM 1493 C C . ALA A 1 193 ? -6.187 -10.572 23.825 1.00 89.50 193 ALA A C 1
ATOM 1495 O O . ALA A 1 193 ? -6.150 -10.511 25.054 1.00 89.50 193 ALA A O 1
ATOM 1496 N N . ASN A 1 194 ? -5.789 -9.551 23.055 1.00 87.56 194 ASN A N 1
ATOM 1497 C CA . ASN A 1 194 ? -5.295 -8.278 23.573 1.00 87.56 194 ASN A CA 1
ATOM 1498 C C . ASN A 1 194 ? -6.294 -7.142 23.306 1.00 87.56 194 ASN A C 1
ATOM 1500 O O . ASN A 1 194 ? -6.147 -6.363 22.365 1.00 87.56 194 ASN A O 1
ATOM 1504 N N . THR A 1 195 ? -7.307 -7.025 24.165 1.00 80.31 195 THR A N 1
ATOM 1505 C CA . THR A 1 195 ? -8.411 -6.066 23.997 1.00 80.31 195 THR A CA 1
ATOM 1506 C C . THR A 1 195 ? -7.983 -4.599 23.996 1.00 80.31 195 THR A C 1
ATOM 1508 O O . THR A 1 195 ? -8.676 -3.781 23.402 1.00 80.31 195 THR A O 1
ATOM 1511 N N . SER A 1 196 ? -6.854 -4.243 24.617 1.00 82.56 196 SER A N 1
ATOM 1512 C CA . SER A 1 196 ? -6.359 -2.859 24.622 1.00 82.56 196 SER A CA 1
ATOM 1513 C C . SER A 1 196 ? -5.669 -2.447 23.318 1.00 82.56 196 SER A C 1
ATOM 1515 O O . SER A 1 196 ? -5.541 -1.253 23.066 1.00 82.56 196 SER A O 1
ATOM 1517 N N . ALA A 1 197 ? -5.252 -3.412 22.493 1.00 83.19 197 ALA A N 1
ATOM 1518 C CA . ALA A 1 197 ? -4.619 -3.191 21.189 1.00 83.19 197 ALA A CA 1
ATOM 1519 C C . ALA A 1 197 ? -5.488 -3.677 20.011 1.00 83.19 197 ALA A C 1
ATOM 1521 O O . ALA A 1 197 ? -5.058 -3.649 18.858 1.00 83.19 197 ALA A O 1
ATOM 1522 N N . TYR A 1 198 ? -6.703 -4.156 20.286 1.00 89.81 198 TYR A N 1
ATOM 1523 C CA . TYR A 1 198 ? -7.599 -4.662 19.257 1.00 89.81 198 TYR A CA 1
ATOM 1524 C C . TYR A 1 198 ? -8.114 -3.514 18.385 1.00 89.81 198 TYR A C 1
ATOM 1526 O O . TYR A 1 198 ? -8.679 -2.547 18.890 1.00 89.81 198 TYR A O 1
ATOM 1534 N N . SER A 1 199 ? -7.900 -3.620 17.073 1.00 92.62 199 SER A N 1
ATOM 1535 C CA . SER A 1 199 ? -8.138 -2.507 16.144 1.00 92.62 199 SER A CA 1
ATOM 1536 C C . SER A 1 199 ? -9.520 -2.507 15.489 1.00 92.62 199 SER A C 1
ATOM 1538 O O . SER A 1 199 ? -9.877 -1.517 14.859 1.00 92.62 199 SER A O 1
ATOM 1540 N N . CYS A 1 200 ? -10.300 -3.588 15.609 1.00 94.88 200 CYS A N 1
ATOM 1541 C CA . CYS A 1 200 ? -11.643 -3.618 15.030 1.00 94.88 200 CYS A CA 1
ATOM 1542 C C . CYS A 1 200 ? -12.644 -2.917 15.948 1.00 94.88 200 CYS A C 1
ATOM 1544 O O . CYS A 1 200 ? -12.681 -3.165 17.156 1.00 94.88 200 CYS A O 1
ATOM 1546 N N . GLY A 1 201 ? -13.468 -2.066 15.351 1.00 93.50 201 GLY A N 1
ATOM 1547 C CA . GLY A 1 201 ? -14.497 -1.284 16.011 1.00 93.50 201 GLY A CA 1
ATOM 1548 C C . GLY A 1 201 ? -15.736 -2.073 16.421 1.00 93.50 201 GLY A C 1
ATOM 1549 O O . GLY A 1 201 ? -15.813 -3.303 16.358 1.00 93.50 201 GLY A O 1
ATOM 1550 N N . THR A 1 202 ? -16.753 -1.321 16.833 1.00 94.06 202 THR A N 1
ATOM 1551 C CA . THR A 1 202 ? -18.066 -1.871 17.191 1.00 94.06 202 THR A CA 1
ATOM 1552 C C . THR A 1 202 ? -18.740 -2.515 15.973 1.00 94.06 202 THR A C 1
ATOM 1554 O O . THR A 1 202 ? -18.594 -2.046 14.850 1.00 94.06 202 THR A O 1
ATOM 1557 N N . ASN A 1 203 ? -19.469 -3.616 16.177 1.00 95.62 203 ASN A N 1
ATOM 1558 C CA . ASN A 1 203 ? -20.098 -4.401 15.104 1.00 95.62 203 ASN A CA 1
ATOM 1559 C C . ASN A 1 203 ? -19.139 -4.860 13.989 1.00 95.62 203 ASN A C 1
ATOM 1561 O O . ASN A 1 203 ? -19.580 -5.135 12.874 1.00 95.62 203 ASN A O 1
ATOM 1565 N N . ALA A 1 204 ? -17.848 -4.983 14.292 1.00 95.44 204 ALA A N 1
ATOM 1566 C CA . ALA A 1 204 ? -16.848 -5.542 13.401 1.00 95.44 204 ALA A CA 1
ATOM 1567 C C . ALA A 1 204 ? -16.171 -6.762 14.038 1.00 95.44 204 ALA A C 1
ATOM 1569 O O . ALA A 1 204 ? -16.118 -6.918 15.263 1.00 95.44 204 ALA A O 1
ATOM 1570 N N . TYR A 1 205 ? -15.627 -7.635 13.201 1.00 93.88 205 TYR A N 1
ATOM 1571 C CA . TYR A 1 205 ? -14.870 -8.811 13.608 1.00 93.88 205 TYR A CA 1
ATOM 1572 C C . TYR A 1 205 ? -13.560 -8.887 12.827 1.00 93.88 205 TYR A C 1
ATOM 1574 O O . TYR A 1 205 ? -13.487 -8.423 11.692 1.00 93.88 205 TYR A O 1
ATOM 1582 N N . CYS A 1 206 ? -12.518 -9.472 13.424 1.00 93.56 206 CYS A N 1
ATOM 1583 C CA . CYS A 1 206 ? -11.301 -9.753 12.674 1.00 93.56 206 CYS A CA 1
ATOM 1584 C C . CYS A 1 206 ? -11.393 -11.038 11.853 1.00 93.56 206 CYS A C 1
ATOM 1586 O O . CYS A 1 206 ? -12.047 -12.000 12.271 1.00 93.56 206 CYS A O 1
ATOM 1588 N N . THR A 1 207 ? -10.662 -11.056 10.743 1.00 92.06 207 THR A N 1
ATOM 1589 C CA . THR A 1 207 ? -10.381 -12.233 9.920 1.00 92.06 207 THR A CA 1
ATOM 1590 C C . THR A 1 207 ? -8.887 -12.319 9.634 1.00 92.06 207 THR A C 1
ATOM 1592 O O . THR A 1 207 ? -8.223 -11.289 9.489 1.00 92.06 207 THR A O 1
ATOM 1595 N N . ASP A 1 208 ? -8.371 -13.538 9.540 1.00 89.75 208 ASP A N 1
ATOM 1596 C CA . ASP A 1 208 ? -7.082 -13.807 8.907 1.00 89.75 208 ASP A CA 1
ATOM 1597 C C . ASP A 1 208 ? -7.346 -13.869 7.387 1.00 89.75 208 ASP A C 1
ATOM 1599 O O . ASP A 1 208 ? -8.261 -14.593 6.986 1.00 89.75 208 ASP A O 1
ATOM 1603 N N . PRO A 1 209 ? -6.697 -13.051 6.539 1.00 81.12 209 PRO A N 1
ATOM 1604 C CA . PRO A 1 209 ? -6.947 -13.082 5.100 1.00 81.12 209 PRO A CA 1
ATOM 1605 C C . PRO A 1 209 ? -6.376 -14.371 4.495 1.00 81.12 209 PRO A C 1
ATOM 1607 O O . PRO A 1 209 ? -5.190 -14.634 4.651 1.00 81.12 209 PRO A O 1
ATOM 1610 N N . ASP A 1 210 ? -7.191 -15.144 3.773 1.00 71.31 210 ASP A N 1
ATOM 1611 C CA . ASP A 1 210 ? -6.789 -16.451 3.212 1.00 71.31 210 ASP A CA 1
ATOM 1612 C C . ASP A 1 210 ? -5.587 -16.365 2.250 1.00 71.31 210 ASP A C 1
ATOM 1614 O O . ASP A 1 210 ? -4.840 -17.323 2.079 1.00 71.31 210 ASP A O 1
ATOM 1618 N N . GLU A 1 211 ? -5.410 -15.206 1.615 1.00 68.88 211 GLU A N 1
ATOM 1619 C CA . GLU A 1 211 ? -4.344 -14.907 0.651 1.00 68.88 211 GLU A CA 1
ATOM 1620 C C . GLU A 1 211 ? -3.036 -14.451 1.328 1.00 68.88 211 GLU A C 1
ATOM 1622 O O . GLU A 1 211 ? -2.024 -14.224 0.665 1.00 68.88 211 GLU A O 1
ATOM 1627 N N . ILE A 1 212 ? -3.042 -14.297 2.652 1.00 66.00 212 ILE A N 1
ATOM 1628 C CA . ILE A 1 212 ? -1.950 -13.698 3.409 1.00 66.00 212 ILE A CA 1
ATOM 1629 C C . ILE A 1 212 ? -1.600 -14.601 4.590 1.00 66.00 212 ILE A C 1
ATOM 1631 O O . ILE A 1 212 ? -2.333 -14.683 5.571 1.00 66.00 212 ILE A O 1
ATOM 1635 N N . ASP A 1 213 ? -0.409 -15.200 4.559 1.00 65.44 213 ASP A N 1
ATOM 1636 C CA . ASP A 1 213 ? 0.063 -16.089 5.632 1.00 65.44 213 ASP A CA 1
ATOM 1637 C C . ASP A 1 213 ? 0.279 -15.370 6.984 1.00 65.44 213 ASP A C 1
ATOM 1639 O O . ASP A 1 213 ? 0.534 -16.011 8.009 1.00 65.44 213 ASP A O 1
ATOM 1643 N N . GLN A 1 214 ? 0.238 -14.030 7.005 1.00 74.00 214 GLN A N 1
ATOM 1644 C CA . GLN A 1 214 ? 0.614 -13.208 8.155 1.00 74.00 214 GLN A CA 1
ATOM 1645 C C . GLN A 1 214 ? -0.211 -11.921 8.297 1.00 74.00 214 GLN A C 1
ATOM 1647 O O . GLN A 1 214 ? -0.053 -10.965 7.540 1.00 74.00 214 GLN A O 1
ATOM 1652 N N . GLY A 1 215 ? -1.009 -11.856 9.362 1.00 87.44 215 GLY A N 1
ATOM 1653 C CA . GLY A 1 215 ? -1.724 -10.657 9.795 1.00 87.44 215 GLY A CA 1
ATOM 1654 C C . GLY A 1 215 ? -3.237 -10.822 9.799 1.00 87.44 215 GLY A C 1
ATOM 1655 O O . GLY A 1 215 ? -3.763 -11.837 9.360 1.00 87.44 215 GLY A O 1
ATOM 1656 N N . TYR A 1 216 ? -3.940 -9.810 10.306 1.00 91.56 216 TYR A N 1
ATOM 1657 C CA . TYR A 1 216 ? -5.401 -9.797 10.355 1.00 91.56 216 TYR A CA 1
ATOM 1658 C C . TYR A 1 216 ? -5.977 -8.495 9.797 1.00 91.56 216 TYR A C 1
ATOM 1660 O O . TYR A 1 216 ? -5.313 -7.453 9.778 1.00 91.56 216 TYR A O 1
ATOM 1668 N N . ARG A 1 217 ? -7.237 -8.558 9.370 1.00 92.94 217 ARG A N 1
ATOM 1669 C CA . ARG A 1 217 ? -8.065 -7.420 8.942 1.00 92.94 217 ARG A CA 1
ATOM 1670 C C . ARG A 1 217 ? -9.359 -7.380 9.734 1.00 92.94 217 ARG A C 1
ATOM 1672 O O . ARG A 1 217 ? -9.703 -8.365 10.385 1.00 92.94 217 ARG A O 1
ATOM 1679 N N . CYS A 1 218 ? -10.072 -6.265 9.668 1.00 94.81 218 CYS A N 1
ATOM 1680 C CA . CYS A 1 218 ? -11.393 -6.108 10.264 1.00 94.81 218 CYS A CA 1
ATOM 1681 C C . CYS A 1 218 ? -12.459 -6.072 9.170 1.00 94.81 218 CYS A C 1
ATOM 1683 O O . CYS A 1 218 ? -12.239 -5.496 8.113 1.00 94.81 218 CYS A O 1
ATOM 1685 N N . LEU A 1 219 ? -13.607 -6.686 9.436 1.00 94.31 219 LEU A N 1
ATOM 1686 C CA . LEU A 1 219 ? -14.772 -6.704 8.557 1.00 94.31 219 LEU A CA 1
ATOM 1687 C C . LEU A 1 219 ? -16.025 -6.398 9.371 1.00 94.31 219 LEU A C 1
ATOM 1689 O O . LEU A 1 219 ? -16.120 -6.766 10.544 1.00 94.31 219 LEU A O 1
ATOM 1693 N N . CYS A 1 220 ? -17.007 -5.753 8.747 1.00 95.94 220 CYS A N 1
ATOM 1694 C CA . CYS A 1 220 ? -18.300 -5.529 9.379 1.00 95.94 220 CYS A CA 1
ATOM 1695 C C . CYS A 1 220 ? -19.060 -6.839 9.583 1.00 95.94 220 CYS A C 1
ATOM 1697 O O . CYS A 1 220 ? -19.076 -7.722 8.723 1.00 95.94 220 CYS A O 1
ATOM 1699 N N . ASN A 1 221 ? -19.743 -6.949 10.721 1.00 96.06 221 ASN A N 1
ATOM 1700 C CA . ASN A 1 221 ? -20.694 -8.022 10.962 1.00 96.06 221 ASN A CA 1
ATOM 1701 C C . ASN A 1 221 ? -21.784 -8.019 9.883 1.00 96.06 221 ASN A C 1
ATOM 1703 O O . ASN A 1 221 ? -22.155 -6.982 9.336 1.00 96.06 221 ASN A O 1
ATOM 1707 N N . LYS A 1 222 ? -22.358 -9.195 9.618 1.00 95.56 222 LYS A N 1
ATOM 1708 C CA . LYS A 1 222 ? -23.431 -9.337 8.631 1.00 95.56 222 LYS A CA 1
ATOM 1709 C C . LYS A 1 222 ? -24.590 -8.376 8.932 1.00 95.56 222 LYS A C 1
ATOM 1711 O O . LYS A 1 222 ? -25.199 -8.465 9.995 1.00 95.56 222 LYS A O 1
ATOM 1716 N N . GLY A 1 223 ? -24.925 -7.536 7.953 1.00 94.56 223 GLY A N 1
ATOM 1717 C CA . GLY A 1 223 ? -26.012 -6.556 8.042 1.00 94.56 223 GLY A CA 1
ATOM 1718 C C . GLY A 1 223 ? -25.598 -5.175 8.554 1.00 94.56 223 GLY A C 1
ATOM 1719 O O . GLY A 1 223 ? -26.479 -4.339 8.706 1.00 94.56 223 GLY A O 1
ATOM 1720 N N . PHE A 1 224 ? -24.305 -4.948 8.801 1.00 94.12 224 PHE A N 1
ATOM 1721 C CA . PHE A 1 224 ? -23.737 -3.649 9.161 1.00 94.12 224 PHE A CA 1
ATOM 1722 C C . PHE A 1 224 ? -22.845 -3.124 8.035 1.00 94.12 224 PHE A C 1
ATOM 1724 O O . PHE A 1 224 ? -22.202 -3.914 7.338 1.00 94.12 224 PHE A O 1
ATOM 1731 N N . GLU A 1 225 ? -22.771 -1.802 7.895 1.00 92.56 225 GLU A N 1
ATOM 1732 C CA . GLU A 1 225 ? -21.960 -1.120 6.879 1.00 92.56 225 GLU A CA 1
ATOM 1733 C C . GLU A 1 225 ? -21.110 0.011 7.487 1.00 92.56 225 GLU A C 1
ATOM 1735 O O . GLU A 1 225 ? -21.365 0.497 8.594 1.00 92.56 225 GLU A O 1
ATOM 1740 N N . GLY A 1 226 ? -20.086 0.440 6.747 1.00 92.75 226 GLY A N 1
ATOM 1741 C CA . GLY A 1 226 ? -19.146 1.492 7.137 1.00 92.75 226 GLY A CA 1
ATOM 1742 C C . GLY A 1 226 ? -17.746 0.955 7.414 1.00 92.75 226 GLY A C 1
ATOM 1743 O O . GLY A 1 226 ? -17.423 -0.181 7.082 1.00 92.75 226 GLY A O 1
ATOM 1744 N N . ASN A 1 227 ? -16.911 1.786 8.033 1.00 94.88 227 ASN A N 1
ATOM 1745 C CA . ASN A 1 227 ? -15.510 1.461 8.250 1.00 94.88 227 ASN A CA 1
ATOM 1746 C C . ASN A 1 227 ? -15.291 0.650 9.553 1.00 94.88 227 ASN A C 1
ATOM 1748 O O . ASN A 1 227 ? -15.476 1.190 10.653 1.00 94.88 227 ASN A O 1
ATOM 1752 N N . PRO A 1 228 ? -14.832 -0.615 9.469 1.00 95.88 228 PRO A N 1
ATOM 1753 C CA . PRO A 1 228 ? -14.675 -1.503 10.619 1.00 95.88 228 PRO A CA 1
ATOM 1754 C C . PRO A 1 228 ? -13.489 -1.151 11.524 1.00 95.88 228 PRO A C 1
ATOM 1756 O O . PRO A 1 228 ? -13.362 -1.740 12.597 1.00 95.88 228 PRO A O 1
ATOM 1759 N N . TYR A 1 229 ? -12.624 -0.218 11.129 1.00 95.44 229 TYR A N 1
ATOM 1760 C CA . TYR A 1 229 ? -11.469 0.227 11.913 1.00 95.44 229 TYR A CA 1
ATOM 1761 C C . TYR A 1 229 ? -11.772 1.468 12.759 1.00 95.44 229 TYR A C 1
ATOM 1763 O O . TYR A 1 229 ? -11.009 1.809 13.662 1.00 95.44 229 TYR A O 1
ATOM 1771 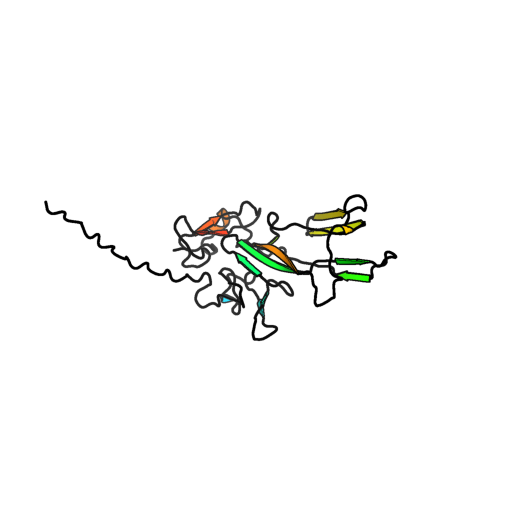N N . LEU A 1 230 ? -12.883 2.167 12.502 1.00 94.50 230 LEU A N 1
ATOM 1772 C CA . LEU A 1 230 ? -13.301 3.290 13.339 1.00 94.50 230 LEU A CA 1
ATOM 1773 C C . LEU A 1 230 ? -13.738 2.804 14.724 1.00 94.50 230 LEU A C 1
ATOM 1775 O O . LEU A 1 230 ? -14.295 1.723 14.874 1.00 94.50 230 LEU A O 1
ATOM 1779 N N . LYS A 1 231 ? -13.573 3.643 15.752 1.00 89.31 231 LYS A N 1
ATOM 1780 C CA . LYS A 1 231 ? -13.999 3.311 17.125 1.00 89.31 231 LYS A CA 1
ATOM 1781 C C . LYS A 1 231 ? -15.501 3.002 17.216 1.00 89.31 231 LYS A C 1
ATOM 1783 O O . LYS A 1 231 ? -15.902 2.039 17.870 1.00 89.31 231 LYS A O 1
ATOM 1788 N N . ASP A 1 232 ? -16.313 3.792 16.516 1.00 91.12 232 ASP A N 1
ATOM 1789 C CA . ASP A 1 232 ? -17.761 3.571 16.413 1.00 91.12 232 ASP A CA 1
ATOM 1790 C C . ASP A 1 232 ? -18.110 2.397 15.481 1.00 91.12 232 ASP A C 1
ATOM 1792 O O . ASP A 1 232 ? -19.247 1.933 15.494 1.00 91.12 232 ASP A O 1
ATOM 1796 N N . GLY A 1 233 ? -17.124 1.905 14.723 1.00 91.31 233 GLY A N 1
ATOM 1797 C CA . GLY A 1 233 ? -17.190 0.753 13.834 1.00 91.31 233 GLY A CA 1
ATOM 1798 C C . GLY A 1 233 ? -18.312 0.821 12.805 1.00 91.31 233 GLY A C 1
ATOM 1799 O O . GLY A 1 233 ? -18.627 1.887 12.272 1.00 91.31 233 GLY A O 1
ATOM 1800 N N . CYS A 1 234 ? -18.903 -0.339 12.537 1.00 95.00 234 CYS A N 1
ATOM 1801 C CA . CYS A 1 234 ? -19.963 -0.504 11.552 1.00 95.00 234 CYS A CA 1
ATOM 1802 C C . CYS A 1 234 ? -21.343 -0.242 12.170 1.00 95.00 234 CYS A C 1
ATOM 1804 O O . CYS A 1 234 ? -21.572 -0.520 13.356 1.00 95.00 234 CYS A O 1
ATOM 1806 N N . GLN A 1 235 ? -22.277 0.282 11.375 1.00 91.50 235 GLN A N 1
ATOM 1807 C CA . GLN A 1 235 ? -23.624 0.662 11.824 1.00 91.50 235 GLN A CA 1
ATOM 1808 C C . GLN A 1 235 ? -24.735 0.043 10.989 1.00 91.50 235 GLN A C 1
ATOM 1810 O O . GLN A 1 235 ? -24.459 -0.362 9.839 1.00 91.50 235 GLN A O 1
#

Secondary structure (DSSP, 8-state):
---PPP---------PPPPPPP-SPTTS--EETTEE--TT-B-SSGGGSSSTTSB-EEE-SSTTS-EEEEETTEEEEEEETTTTEEEEEEEPPEEEE-TTS-EEEEE-------TTSSEEE-TTT-------SSEEEEEE-SS-EEEEEE-TTT--GGGS-------TTT---EEEEEEEE-SSSS-HHHHHH-TTT----TTEEEE--TT-SS--EEEEPTT--S-TTSTT---

Sequence (235 aa):
MWVFLPMMLLSLWPVAASTARSDAKPGCQEKCGNVSVPYPFGILEPSCAMNDYFFLNCNSTDESHPELLFAPNMPISNISELEGTVTVGIDAAFSCYNKTGIQTDFFQQQMTLGSARPFMFSHTRNIFTAIAYDTLAVVTNYESTYGAASDKSSLKISDWPLSRTAKYGKDAYATDVVIEWVVENKTCEKAKANTSAYSCGTNAYCTDPDEIDQGYRCLCNKGFEGNPYLKDGCQ

Organism: Salix purpurea (NCBI:txid77065)

Foldseek 3Di:
DDDDDDDPPPPDDDDPDPDPDQQWAPPFDQDQFPEGAGPCAGEDDQVRHPHPQRDWYFADPPPPHTFIANDVQWTWPYQDQQQQKTKTKDFDWDWDADPVGHTDDTDDDDDDSDPQFQKDFQPVPDDDDDDDEQDWDWDDDPVDIDIDGDYPVPDDCVVPCPVDDDDPPPRRPIDMTMMGGAPHFDAQVVLVVDVVNNQFAPQKGKDDDPSDPTHIGIDHHPPWDHHRRHNNGTD

InterPro domains:
  IPR025287 Wall-associated receptor kinase, galacturonan-binding domain [PF13947] (28-88)